Protein AF-A0A7V9ZUU8-F1 (afdb_monomer_lite)

Secondary structure (DSSP, 8-state):
-PPPP----------PPP---PPPPTT-EEEEEEE----SSTTSSSSEEEEETT-S-EE-TTS-EESSEEES-EE-TTS-B-TT---TT-EEEEEEEEEEETTTEEEEEEEEEEEEEEEE----SPEEEEEE-----SSS----EEEEETTT--EEEESEEE-GGG---HHHHHHHHHHHTSTT-EEEEEEEEE-TTS-EEEEEEEEEE--

Foldseek 3Di:
DDDDDDDDDDDDDDDDPDPPPPFPDWQPFKWFWAFFPDDDDALVHRAIWIATAPDCWDQAQVRDTDSTFGASAEAEQVRHGDPVGADGRKIFRWDWHWDQDPPPGIGIYTHTHAIFDKAADDDSAFKWFKAFQPFDDPDDQTQRMKTDGGPPRDIDGFSEEACVLRVGDPVVVVQQVVQNHDPRGWMFGADWDQDPRRTIYGHGRMTTGGD

pLDDT: mean 88.09, std 15.56, range [39.72, 98.19]

Sequence (211 aa):
APLAAVSLVVSPAASVPGNAAGPPAIGSAQYVVRADPRLCPSPLCGGYWVTLANRARTRCGDGALRPRCYVARAVDEHRHPLSAGVPEGALARAAIEPWKFESIGELDVLVVADVRAPAGRATDAPIYRVRDTGIRCVRAPCFFMRAFRLSAGYRVTVSELGLGPARLTAEQLAQAEAALQTTNGLFVAGDIERAADGGRRLSARRVYLRP

Structure (mmCIF, N/CA/C/O backbone):
data_AF-A0A7V9ZUU8-F1
#
_entry.id   AF-A0A7V9ZUU8-F1
#
loop_
_atom_site.group_PDB
_atom_site.id
_atom_site.type_symbol
_atom_site.label_atom_id
_atom_site.label_alt_id
_atom_site.label_comp_id
_atom_site.label_asym_id
_atom_site.label_entity_id
_atom_site.label_seq_id
_atom_site.pdbx_PDB_ins_code
_atom_site.Cartn_x
_atom_site.Cartn_y
_atom_site.Cartn_z
_atom_site.occupancy
_atom_site.B_iso_or_equiv
_atom_site.auth_seq_id
_atom_site.auth_comp_id
_atom_site.auth_asym_id
_atom_site.auth_atom_id
_atom_site.pdbx_PDB_model_num
ATOM 1 N N . ALA A 1 1 ? -39.731 -70.852 -13.258 1.00 45.03 1 ALA A N 1
ATOM 2 C CA . ALA A 1 1 ? -38.913 -69.813 -12.604 1.00 45.03 1 ALA A CA 1
ATOM 3 C C . ALA A 1 1 ? -38.142 -69.059 -13.685 1.00 45.03 1 ALA A C 1
ATOM 5 O O . ALA A 1 1 ? -37.317 -69.698 -14.327 1.00 45.03 1 ALA A O 1
ATOM 6 N N . PRO A 1 2 ? -38.440 -67.780 -13.976 1.00 51.19 2 PRO A N 1
ATOM 7 C CA . PRO A 1 2 ? -37.663 -67.007 -14.936 1.00 51.19 2 PRO A CA 1
ATOM 8 C C . PRO A 1 2 ? -36.566 -66.198 -14.227 1.00 51.19 2 PRO A C 1
ATOM 10 O O . PRO A 1 2 ? -36.793 -65.596 -13.179 1.00 51.19 2 PRO A O 1
ATOM 13 N N . LEU A 1 3 ? -35.370 -66.219 -14.813 1.00 43.72 3 LEU A N 1
ATOM 14 C CA . LEU A 1 3 ? -34.219 -65.394 -14.452 1.00 43.72 3 LEU A CA 1
ATOM 15 C C . LEU A 1 3 ? -34.462 -63.948 -14.913 1.00 43.72 3 LEU A C 1
ATOM 17 O O . LEU A 1 3 ? -34.695 -63.712 -16.096 1.00 43.72 3 LEU A O 1
ATOM 21 N N . ALA A 1 4 ? -34.396 -62.988 -13.989 1.00 48.38 4 ALA A N 1
ATOM 22 C CA . ALA A 1 4 ? -34.436 -61.560 -14.294 1.00 48.38 4 ALA A CA 1
ATOM 23 C C . ALA A 1 4 ? -33.010 -61.035 -14.531 1.00 48.38 4 ALA A C 1
ATOM 25 O O . ALA A 1 4 ? -32.157 -61.113 -13.646 1.00 48.38 4 ALA A O 1
ATOM 26 N N . ALA A 1 5 ? -32.755 -60.506 -15.728 1.00 51.06 5 ALA A N 1
ATOM 27 C CA . ALA A 1 5 ? -31.512 -59.829 -16.080 1.00 51.06 5 ALA A CA 1
ATOM 28 C C . ALA A 1 5 ? -31.568 -58.359 -15.629 1.00 51.06 5 ALA A C 1
ATOM 30 O O . ALA A 1 5 ? -32.485 -57.626 -15.995 1.00 51.06 5 ALA A O 1
ATOM 31 N N . VAL A 1 6 ? -30.586 -57.931 -14.834 1.00 50.16 6 VAL A N 1
ATOM 32 C CA . VAL A 1 6 ? -30.424 -56.541 -14.382 1.00 50.16 6 VAL A CA 1
ATOM 33 C C . VAL A 1 6 ? -29.421 -55.849 -15.304 1.00 50.16 6 VAL A C 1
ATOM 35 O O . VAL A 1 6 ? -28.244 -56.201 -15.321 1.00 50.16 6 VAL A O 1
ATOM 38 N N . SER A 1 7 ? -29.878 -54.867 -16.081 1.00 47.81 7 SER A N 1
ATOM 39 C CA . SER A 1 7 ? -29.010 -54.015 -16.901 1.00 47.81 7 SER A CA 1
ATOM 40 C C . SER A 1 7 ? -28.474 -52.845 -16.074 1.00 47.81 7 SER A C 1
ATOM 42 O O . SER A 1 7 ? -29.230 -51.986 -15.626 1.00 47.81 7 SER A O 1
ATOM 44 N N . LEU A 1 8 ? -27.153 -52.804 -15.888 1.00 48.22 8 LEU A N 1
ATOM 45 C CA . LEU A 1 8 ? -26.422 -51.663 -15.335 1.00 48.22 8 LEU A CA 1
ATOM 46 C C . LEU A 1 8 ? -26.292 -50.573 -16.405 1.00 48.22 8 LEU A C 1
ATOM 48 O O . LEU A 1 8 ? -25.613 -50.758 -17.414 1.00 48.22 8 LEU A O 1
ATOM 52 N N . VAL A 1 9 ? -26.935 -49.430 -16.175 1.00 53.41 9 VAL A N 1
ATOM 53 C CA . VAL A 1 9 ? -26.779 -48.230 -17.004 1.00 53.41 9 VAL A CA 1
ATOM 54 C C . VAL A 1 9 ? -25.570 -47.454 -16.482 1.00 53.41 9 VAL A C 1
ATOM 56 O O . VAL A 1 9 ? -25.597 -46.918 -15.376 1.00 53.41 9 VAL A O 1
ATOM 59 N N . VAL A 1 10 ? -24.489 -47.420 -17.260 1.00 53.78 10 VAL A N 1
ATOM 60 C CA . VAL A 1 10 ? -23.314 -46.584 -16.985 1.00 53.78 10 VAL A CA 1
ATOM 61 C C . VAL A 1 10 ? -23.572 -45.204 -17.583 1.00 53.78 10 VAL A C 1
ATOM 63 O O . VAL A 1 10 ? -23.629 -45.050 -18.801 1.00 53.78 10 VAL A O 1
ATOM 66 N N . SER A 1 11 ? -23.739 -44.196 -16.730 1.00 58.22 11 SER A N 1
ATOM 67 C CA . SER A 1 11 ? -23.820 -42.798 -17.164 1.00 58.22 11 SER A CA 1
ATOM 68 C C . SER A 1 11 ? -22.423 -42.258 -17.495 1.00 58.22 11 SER A C 1
ATOM 70 O O . SER A 1 11 ? -21.489 -42.495 -16.724 1.00 58.22 11 SER A O 1
ATOM 72 N N . PRO A 1 12 ? -22.247 -41.493 -18.586 1.00 53.19 12 PRO A N 1
ATOM 73 C CA . PRO A 1 12 ? -20.984 -40.826 -18.860 1.00 53.19 12 PRO A CA 1
ATOM 74 C C . PRO A 1 12 ? -20.783 -39.656 -17.887 1.00 53.19 12 PRO A C 1
ATOM 76 O O . PRO A 1 12 ? -21.684 -38.850 -17.651 1.00 53.19 12 PRO A O 1
ATOM 79 N N . ALA A 1 13 ? -19.579 -39.559 -17.325 1.00 55.34 13 ALA A N 1
ATOM 80 C CA . ALA A 1 13 ? -19.159 -38.418 -16.526 1.00 55.34 13 ALA A CA 1
ATOM 81 C C . ALA A 1 13 ? -19.034 -37.178 -17.427 1.00 55.34 13 ALA A C 1
ATOM 83 O O . ALA A 1 13 ? -18.160 -37.109 -18.291 1.00 55.34 13 ALA A O 1
ATOM 84 N N . ALA A 1 14 ? -19.906 -36.192 -17.218 1.00 48.16 14 ALA A N 1
ATOM 85 C CA . ALA A 1 14 ? -19.783 -34.883 -17.842 1.00 48.16 14 ALA A CA 1
ATOM 86 C C . ALA A 1 14 ? -18.528 -34.178 -17.305 1.00 48.16 14 ALA A C 1
ATOM 88 O O . ALA A 1 14 ? -18.414 -33.883 -16.115 1.00 48.16 14 ALA A O 1
ATOM 89 N N . SER A 1 15 ? -17.566 -33.924 -18.189 1.00 50.16 15 SER A N 1
ATOM 90 C CA . SER A 1 15 ? -16.373 -33.140 -17.885 1.00 50.16 15 SER A CA 1
ATOM 91 C C . SER A 1 15 ? -16.768 -31.667 -17.782 1.00 50.16 15 SER A C 1
ATOM 93 O O . SER A 1 15 ? -17.158 -31.056 -18.775 1.00 50.16 15 SER A O 1
ATOM 95 N N . VAL A 1 16 ? -16.681 -31.084 -16.586 1.00 47.41 16 VAL A N 1
ATOM 96 C CA . VAL A 1 16 ? -16.809 -29.632 -16.408 1.00 47.41 16 VAL A CA 1
ATOM 97 C C . VAL A 1 16 ? -15.547 -28.986 -16.993 1.00 47.41 16 VAL A C 1
ATOM 99 O O . VAL A 1 16 ? -14.452 -29.310 -16.524 1.00 47.41 16 VAL A O 1
ATOM 102 N N . PRO A 1 17 ? -15.638 -28.094 -17.996 1.00 46.78 17 PRO A N 1
ATOM 103 C CA . PRO A 1 17 ? -14.476 -27.347 -18.449 1.00 46.78 17 PRO A CA 1
ATOM 104 C C . PRO A 1 17 ? -13.982 -26.477 -17.291 1.00 46.78 17 PRO A C 1
ATOM 106 O O . PRO A 1 17 ? -14.727 -25.679 -16.720 1.00 46.78 17 PRO A O 1
ATOM 109 N N . GLY A 1 18 ? -12.720 -26.672 -16.911 1.00 40.72 18 GLY A N 1
ATOM 110 C CA . GLY A 1 18 ? -12.062 -25.838 -15.920 1.00 40.72 18 GLY A CA 1
ATOM 111 C C . GLY A 1 18 ? -12.089 -24.390 -16.389 1.00 40.72 18 GLY A C 1
ATOM 112 O O . GLY A 1 18 ? -11.545 -24.071 -17.444 1.00 40.72 18 GLY A O 1
ATOM 113 N N . ASN A 1 19 ? -12.714 -23.516 -15.598 1.00 42.47 19 ASN A N 1
ATOM 114 C CA . ASN A 1 19 ? -12.579 -22.075 -15.751 1.00 42.47 19 ASN A CA 1
ATOM 115 C C . ASN A 1 19 ? -11.091 -21.726 -15.620 1.00 42.47 19 ASN A C 1
ATOM 117 O O . ASN A 1 19 ? -10.572 -21.548 -14.515 1.00 42.47 19 ASN A O 1
ATOM 121 N N . ALA A 1 20 ? -10.401 -21.608 -16.752 1.00 45.00 20 ALA A N 1
ATOM 122 C CA . ALA A 1 20 ? -9.212 -20.789 -16.838 1.00 45.00 20 ALA A CA 1
ATOM 123 C C . ALA A 1 20 ? -9.681 -19.365 -16.537 1.00 45.00 20 ALA A C 1
ATOM 125 O O . ALA A 1 20 ? -10.255 -18.690 -17.388 1.00 45.00 20 ALA A O 1
ATOM 126 N N . ALA A 1 21 ? -9.535 -18.947 -15.278 1.00 43.84 21 ALA A N 1
ATOM 127 C CA . ALA A 1 21 ? -9.724 -17.561 -14.903 1.00 43.84 21 ALA A CA 1
ATOM 128 C C . ALA A 1 21 ? -8.822 -16.736 -15.825 1.00 43.84 21 ALA A C 1
ATOM 130 O O . ALA A 1 21 ? -7.597 -16.870 -15.769 1.00 43.84 21 ALA A O 1
ATOM 131 N N . GLY A 1 22 ? -9.439 -15.954 -16.716 1.00 39.72 22 GLY A N 1
ATOM 132 C CA . GLY A 1 22 ? -8.716 -15.025 -17.571 1.00 39.72 22 GLY A CA 1
ATOM 133 C C . GLY A 1 22 ? -7.835 -14.098 -16.727 1.00 39.72 22 GLY A C 1
ATOM 134 O O . GLY A 1 22 ? -8.021 -14.010 -15.504 1.00 39.72 22 GLY A O 1
ATOM 135 N N . PRO A 1 23 ? -6.869 -13.403 -17.348 1.00 44.97 23 PRO A N 1
ATOM 136 C CA . PRO A 1 23 ? -6.100 -12.385 -16.652 1.00 44.97 23 PRO A CA 1
ATOM 137 C C . PRO A 1 23 ? -7.069 -11.459 -15.904 1.00 44.97 23 PRO A C 1
ATOM 139 O O . PRO A 1 23 ? -8.095 -11.078 -16.480 1.00 44.97 23 PRO A O 1
ATOM 142 N N . PRO A 1 24 ? -6.822 -11.146 -14.620 1.00 46.94 24 PRO A N 1
ATOM 143 C CA . PRO A 1 24 ? -7.661 -10.195 -13.908 1.00 46.94 24 PRO A CA 1
ATOM 144 C C . PRO A 1 24 ? -7.798 -8.919 -14.741 1.00 46.94 24 PRO A C 1
ATOM 146 O O . PRO A 1 24 ? -6.820 -8.486 -15.352 1.00 46.94 24 PRO A O 1
ATOM 149 N N . ALA A 1 25 ? -8.994 -8.321 -14.756 1.00 53.38 25 ALA A N 1
ATOM 150 C CA . ALA A 1 25 ? -9.187 -7.004 -15.352 1.00 53.38 25 ALA A CA 1
ATOM 151 C C . ALA A 1 25 ? -8.078 -6.059 -14.861 1.00 53.38 25 ALA A C 1
ATOM 153 O O . ALA A 1 25 ? -7.726 -6.091 -13.671 1.00 53.38 25 ALA A O 1
ATOM 154 N N . ILE A 1 26 ? -7.513 -5.267 -15.778 1.00 53.28 26 ILE A N 1
ATOM 155 C CA . ILE A 1 26 ? -6.428 -4.328 -15.477 1.00 53.28 26 ILE A CA 1
ATOM 156 C C . ILE A 1 26 ? -6.803 -3.546 -14.212 1.00 53.28 26 ILE A C 1
ATOM 158 O O . ILE A 1 26 ? -7.893 -2.986 -14.107 1.00 53.28 26 ILE A O 1
ATOM 162 N N . GLY A 1 27 ? -5.928 -3.584 -13.204 1.00 59.56 27 GLY A N 1
ATOM 163 C CA . GLY A 1 27 ? -6.151 -2.863 -11.955 1.00 59.56 27 GLY A CA 1
ATOM 164 C C . GLY A 1 27 ? -7.050 -3.548 -10.916 1.00 59.56 27 GLY A C 1
ATOM 165 O O . GLY A 1 27 ? -7.561 -2.859 -10.040 1.00 59.56 27 GLY A O 1
ATOM 166 N N . SER A 1 28 ? -7.254 -4.871 -10.909 1.00 72.81 28 SER A N 1
ATOM 167 C CA . SER A 1 28 ? -7.905 -5.517 -9.746 1.00 72.81 28 SER A CA 1
ATOM 168 C C . SER A 1 28 ? -6.927 -5.885 -8.619 1.00 72.81 28 SER A C 1
ATOM 170 O O . SER A 1 28 ? -7.325 -6.009 -7.457 1.00 72.81 28 SER A O 1
ATOM 172 N N . ALA A 1 29 ? -5.650 -6.092 -8.947 1.00 91.06 29 ALA A N 1
ATOM 173 C CA . ALA A 1 29 ? -4.623 -6.516 -8.002 1.00 91.06 29 ALA A CA 1
ATOM 174 C C . ALA A 1 29 ? -3.942 -5.319 -7.323 1.00 91.06 29 ALA A C 1
ATOM 176 O O . ALA A 1 29 ? -3.828 -4.233 -7.886 1.00 91.06 29 ALA A O 1
ATOM 177 N N . GLN A 1 30 ? -3.515 -5.531 -6.079 1.00 95.44 30 GLN A N 1
ATOM 178 C CA . GLN A 1 30 ? -2.839 -4.533 -5.254 1.00 95.44 30 GLN A CA 1
ATOM 179 C C . GLN A 1 30 ? -1.398 -4.985 -5.041 1.00 95.44 30 GLN A C 1
ATOM 181 O O . GLN A 1 30 ? -1.169 -6.051 -4.463 1.00 95.44 30 GLN A O 1
ATOM 186 N N . TYR A 1 31 ? -0.447 -4.186 -5.504 1.00 96.94 31 TYR A N 1
ATOM 187 C CA . TYR A 1 31 ? 0.977 -4.474 -5.442 1.00 96.94 31 TYR A CA 1
ATOM 188 C C . TYR A 1 31 ? 1.682 -3.503 -4.507 1.00 96.94 31 TYR A C 1
ATOM 190 O O . TYR A 1 31 ? 1.407 -2.306 -4.532 1.00 96.94 31 TYR A O 1
ATOM 198 N N . VAL A 1 32 ? 2.613 -4.012 -3.706 1.00 97.50 32 VAL A N 1
ATOM 199 C CA . VAL A 1 32 ? 3.601 -3.174 -3.028 1.00 97.50 32 VAL A CA 1
ATOM 200 C C . VAL A 1 32 ? 4.762 -2.974 -3.991 1.00 97.50 32 VAL A C 1
ATOM 202 O O . VAL A 1 32 ? 5.301 -3.943 -4.533 1.00 97.50 32 VAL A O 1
ATOM 205 N N . VAL A 1 33 ? 5.113 -1.715 -4.229 1.00 97.44 33 VAL A N 1
ATOM 206 C CA . VAL A 1 33 ? 6.123 -1.324 -5.214 1.00 97.44 33 VAL A CA 1
ATOM 207 C C . VAL A 1 33 ? 7.392 -0.883 -4.504 1.00 97.44 33 VAL A C 1
ATOM 209 O O . VAL A 1 33 ? 7.339 -0.167 -3.506 1.00 97.44 33 VAL A O 1
ATOM 212 N N . ARG A 1 34 ? 8.541 -1.311 -5.018 1.00 96.88 34 ARG A N 1
ATOM 213 C CA . ARG A 1 34 ? 9.864 -0.849 -4.596 1.00 96.88 34 ARG A CA 1
ATOM 214 C C . ARG A 1 34 ? 10.696 -0.495 -5.815 1.00 96.88 34 ARG A C 1
ATOM 216 O O . ARG A 1 34 ? 10.631 -1.214 -6.806 1.00 96.88 34 ARG A O 1
ATOM 223 N N . ALA A 1 35 ? 11.476 0.570 -5.756 1.00 95.88 35 ALA A N 1
ATOM 224 C CA . ALA A 1 35 ? 12.434 0.909 -6.792 1.00 95.88 35 ALA A CA 1
ATOM 225 C C . ALA A 1 35 ? 13.494 -0.195 -6.917 1.00 95.88 35 ALA A C 1
ATOM 227 O O . ALA A 1 35 ? 13.877 -0.844 -5.938 1.00 95.88 35 ALA A O 1
ATOM 228 N N . ASP A 1 36 ? 13.959 -0.433 -8.139 1.00 96.94 36 ASP A N 1
ATOM 229 C CA . ASP A 1 36 ? 15.081 -1.324 -8.391 1.00 96.94 36 ASP A CA 1
ATOM 230 C C . ASP A 1 36 ? 16.413 -0.590 -8.165 1.00 96.94 36 ASP A C 1
ATOM 232 O O . ASP A 1 36 ? 16.758 0.276 -8.965 1.00 96.94 36 ASP A O 1
ATOM 236 N N . PRO A 1 37 ? 17.194 -0.934 -7.119 1.00 95.12 37 PRO A N 1
ATOM 237 C CA . PRO A 1 37 ? 18.420 -0.209 -6.785 1.00 95.12 37 PRO A CA 1
ATOM 238 C C . PRO A 1 37 ? 19.615 -0.599 -7.668 1.00 95.12 37 PRO A C 1
ATOM 240 O O . PRO A 1 37 ? 20.715 -0.089 -7.472 1.00 95.12 37 PRO A O 1
ATOM 243 N N . ARG A 1 38 ? 19.448 -1.563 -8.583 1.00 95.94 38 ARG A N 1
ATOM 244 C CA . ARG A 1 38 ? 20.531 -2.031 -9.454 1.00 95.94 38 ARG A CA 1
ATOM 245 C C . ARG A 1 38 ? 20.948 -0.925 -10.427 1.00 95.94 38 ARG A C 1
ATOM 247 O O . ARG A 1 38 ? 20.101 -0.278 -11.034 1.00 95.94 38 ARG A O 1
ATOM 254 N N . LEU A 1 39 ? 22.259 -0.776 -10.611 1.00 91.88 39 LEU A N 1
ATOM 255 C CA . LEU A 1 39 ? 22.876 0.182 -11.528 1.00 91.88 39 LEU A CA 1
ATOM 256 C C . LEU A 1 39 ? 23.360 -0.561 -12.780 1.00 91.88 39 LEU A C 1
ATOM 258 O O . LEU A 1 39 ? 24.356 -1.277 -12.743 1.00 91.88 39 LEU A O 1
ATOM 262 N N . CYS A 1 40 ? 22.618 -0.446 -13.872 1.00 93.31 40 CYS A N 1
ATOM 263 C CA . CYS A 1 40 ? 22.887 -1.076 -15.165 1.00 93.31 40 CYS A CA 1
ATOM 264 C C . CYS A 1 40 ? 22.132 -0.298 -16.270 1.00 93.31 40 CYS A C 1
ATOM 266 O O . CYS A 1 40 ? 21.369 0.623 -15.959 1.00 93.31 40 CYS A O 1
ATOM 268 N N . PRO A 1 41 ? 22.314 -0.632 -17.556 1.00 91.94 41 PRO A N 1
ATOM 269 C CA . PRO A 1 41 ? 21.566 0.014 -18.627 1.00 91.94 41 PRO A CA 1
ATOM 270 C C . PRO A 1 41 ? 20.054 -0.236 -18.504 1.00 91.94 41 PRO A C 1
ATOM 272 O O . PRO A 1 41 ? 19.586 -1.375 -18.539 1.00 91.94 41 PRO A O 1
ATOM 275 N N . SER A 1 42 ? 19.275 0.838 -18.378 1.00 90.31 42 SER A N 1
ATOM 276 C CA . SER A 1 42 ? 17.816 0.784 -18.526 1.00 90.31 42 SER A CA 1
ATOM 277 C C . SER A 1 42 ? 17.450 0.242 -19.913 1.00 90.31 42 SER A C 1
ATOM 279 O O . SER A 1 42 ? 18.168 0.549 -20.872 1.00 90.31 42 SER A O 1
ATOM 281 N N . PRO A 1 43 ? 16.344 -0.511 -20.077 1.00 92.88 43 PRO A N 1
ATOM 282 C CA . PRO A 1 43 ? 15.339 -0.985 -19.106 1.00 92.88 43 PRO A CA 1
ATOM 283 C C . PRO A 1 43 ? 15.653 -2.303 -18.367 1.00 92.88 43 PRO A C 1
ATOM 285 O O . PRO A 1 43 ? 14.727 -2.942 -17.878 1.00 92.88 43 PRO A O 1
ATOM 288 N N . LEU A 1 44 ? 16.905 -2.772 -18.283 1.00 93.81 44 LEU A N 1
ATOM 289 C CA . LEU A 1 44 ? 17.217 -4.021 -17.554 1.00 93.81 44 LEU A CA 1
ATOM 290 C C . LEU A 1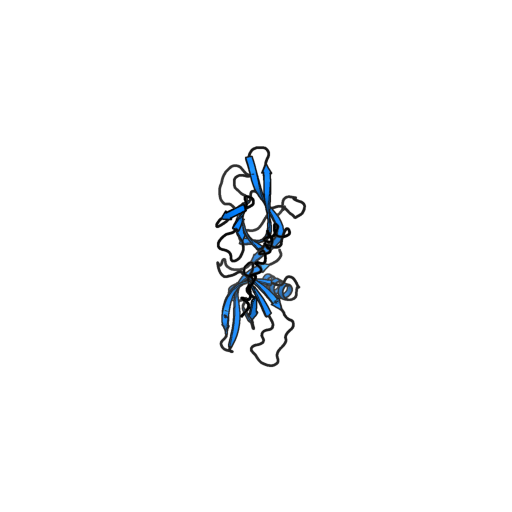 44 ? 17.227 -3.845 -16.021 1.00 93.81 44 LEU A C 1
ATOM 292 O O . LEU A 1 44 ? 17.128 -4.820 -15.263 1.00 93.81 44 LEU A O 1
ATOM 296 N N . CYS A 1 45 ? 17.349 -2.600 -15.565 1.00 94.38 45 CYS A N 1
ATOM 297 C CA . CYS A 1 45 ? 17.247 -2.183 -14.170 1.00 94.38 45 CYS A CA 1
ATOM 298 C C . CYS A 1 45 ? 16.796 -0.717 -14.059 1.00 94.38 45 CYS A C 1
ATOM 300 O O . CYS A 1 45 ? 16.484 -0.075 -15.061 1.00 94.38 45 CYS A O 1
ATOM 302 N N . GLY A 1 46 ? 16.707 -0.207 -12.826 1.00 92.44 46 GLY A N 1
ATOM 303 C CA . GLY A 1 46 ? 16.212 1.144 -12.527 1.00 92.44 46 GLY A CA 1
ATOM 304 C C . GLY A 1 46 ? 14.686 1.280 -12.602 1.00 92.44 46 GLY A C 1
ATOM 305 O O . GLY A 1 46 ? 14.152 2.366 -12.409 1.00 92.44 46 GLY A O 1
ATOM 306 N N . GLY A 1 47 ? 13.991 0.173 -12.873 1.00 95.25 47 GLY A N 1
ATOM 307 C CA . GLY A 1 47 ? 12.535 0.072 -12.840 1.00 95.25 47 GLY A CA 1
ATOM 308 C C . GLY A 1 47 ? 12.030 -0.215 -11.427 1.00 95.25 47 GLY A C 1
ATOM 309 O O . GLY A 1 47 ? 12.467 0.403 -10.455 1.00 95.25 47 GLY A O 1
ATOM 310 N N . TYR A 1 48 ? 11.140 -1.199 -11.294 1.00 97.75 48 TYR A N 1
ATOM 311 C CA . TYR A 1 48 ? 10.551 -1.557 -10.006 1.00 97.75 48 TYR A CA 1
ATOM 312 C C . TYR A 1 48 ? 10.562 -3.061 -9.737 1.00 97.75 48 TYR A C 1
ATOM 314 O O . TYR A 1 48 ? 10.468 -3.896 -10.634 1.00 97.75 48 TYR A O 1
ATOM 322 N N . TRP A 1 49 ? 10.616 -3.403 -8.456 1.00 97.88 49 TRP A N 1
ATOM 323 C CA . TRP A 1 49 ? 10.260 -4.705 -7.923 1.00 97.88 49 TRP A CA 1
ATOM 324 C C . TRP A 1 49 ? 8.857 -4.636 -7.338 1.00 97.88 49 TRP A C 1
ATOM 326 O O . TRP A 1 49 ? 8.603 -3.872 -6.406 1.00 97.88 49 TRP A O 1
ATOM 336 N N . VAL A 1 50 ? 7.956 -5.463 -7.860 1.00 97.50 50 VAL A N 1
ATOM 337 C CA . VAL A 1 50 ? 6.559 -5.502 -7.420 1.00 97.50 50 VAL A CA 1
ATOM 338 C C . VAL A 1 50 ? 6.230 -6.821 -6.739 1.00 97.50 50 VAL A C 1
ATOM 340 O O . VAL A 1 50 ? 6.629 -7.899 -7.194 1.00 97.50 50 VAL A O 1
ATOM 343 N N . THR A 1 51 ? 5.494 -6.735 -5.633 1.00 97.44 51 THR A N 1
ATOM 344 C CA . THR A 1 51 ? 4.988 -7.893 -4.893 1.00 97.44 51 THR A CA 1
ATOM 345 C C . THR A 1 51 ? 3.484 -7.796 -4.716 1.00 97.44 51 THR A C 1
ATOM 347 O O . THR A 1 51 ? 2.946 -6.742 -4.389 1.00 97.44 51 THR A O 1
ATOM 350 N N . LEU A 1 52 ? 2.775 -8.900 -4.934 1.00 96.62 52 LEU A N 1
ATOM 351 C CA . LEU A 1 52 ? 1.341 -8.960 -4.687 1.00 96.62 52 LEU A CA 1
ATOM 352 C C . LEU A 1 52 ? 1.078 -8.853 -3.177 1.00 96.62 52 LEU A C 1
ATOM 354 O O . LEU A 1 52 ? 1.578 -9.660 -2.391 1.00 96.62 52 LEU A O 1
ATOM 358 N N . ALA A 1 53 ? 0.274 -7.870 -2.768 1.00 96.00 53 ALA A N 1
ATOM 359 C CA . ALA A 1 53 ? -0.003 -7.607 -1.359 1.00 96.00 53 ALA A CA 1
ATOM 360 C C . ALA A 1 53 ? -0.507 -8.871 -0.638 1.00 96.00 53 ALA A C 1
ATOM 362 O O . ALA A 1 53 ? -1.376 -9.578 -1.151 1.00 96.00 53 ALA A O 1
ATOM 363 N N . ASN A 1 54 ? 0.023 -9.138 0.563 1.00 96.19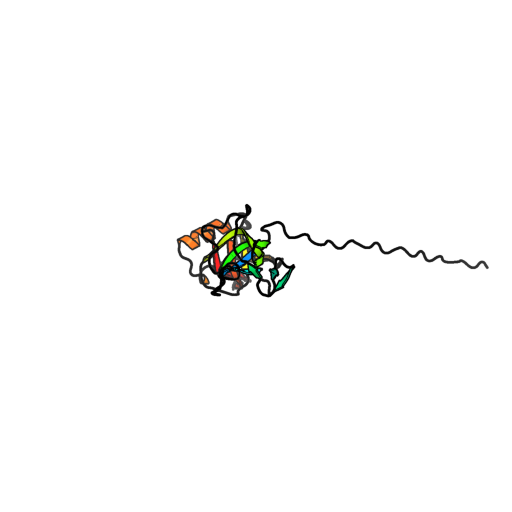 54 ASN A N 1
ATOM 364 C CA . ASN A 1 54 ? -0.283 -10.307 1.405 1.00 96.19 54 ASN A CA 1
ATOM 365 C C . ASN A 1 54 ? -0.015 -11.686 0.775 1.00 96.19 54 ASN A C 1
ATOM 367 O O . ASN A 1 54 ? -0.573 -12.685 1.243 1.00 96.19 54 ASN A O 1
ATOM 371 N N . ARG A 1 55 ? 0.804 -11.779 -0.276 1.00 95.06 55 ARG A N 1
ATOM 372 C CA . ARG A 1 55 ? 1.164 -13.054 -0.906 1.00 95.06 55 ARG A CA 1
ATOM 373 C C . ARG A 1 55 ? 2.676 -13.235 -0.925 1.00 95.06 55 ARG A C 1
ATOM 375 O O . ARG A 1 55 ? 3.423 -12.303 -1.175 1.00 95.06 55 ARG A O 1
ATOM 382 N N . ALA A 1 56 ? 3.116 -14.473 -0.702 1.00 94.25 56 ALA A N 1
ATOM 383 C CA . ALA A 1 56 ? 4.531 -14.840 -0.773 1.00 94.25 56 ALA A CA 1
ATOM 384 C C . ALA A 1 56 ? 5.056 -14.940 -2.218 1.00 94.25 56 ALA A C 1
ATOM 386 O O . ALA A 1 56 ? 6.263 -14.994 -2.442 1.00 94.25 56 ALA A O 1
ATOM 387 N N . ARG A 1 57 ? 4.151 -15.036 -3.199 1.00 95.69 57 ARG A N 1
ATOM 388 C CA . ARG A 1 57 ? 4.466 -15.172 -4.622 1.00 95.69 57 ARG A CA 1
ATOM 389 C C . ARG A 1 57 ? 3.582 -14.243 -5.445 1.00 95.69 57 ARG A C 1
ATOM 391 O O . ARG A 1 57 ? 2.406 -14.053 -5.134 1.00 95.69 57 ARG A O 1
ATOM 398 N N . THR A 1 58 ? 4.163 -13.734 -6.517 1.00 95.94 58 THR A N 1
ATOM 399 C CA . THR A 1 58 ? 3.580 -12.825 -7.497 1.00 95.94 58 THR A CA 1
ATOM 400 C C . THR A 1 58 ? 3.697 -13.479 -8.865 1.00 95.94 58 THR A C 1
ATOM 402 O O . THR A 1 58 ? 4.752 -14.022 -9.191 1.00 95.94 58 THR A O 1
ATOM 405 N N . ARG A 1 59 ? 2.611 -13.464 -9.640 1.00 95.19 59 ARG A N 1
ATOM 406 C CA . ARG A 1 59 ? 2.633 -13.897 -11.039 1.00 95.19 59 ARG A CA 1
ATOM 407 C C . ARG A 1 59 ? 3.203 -12.761 -11.886 1.00 95.19 59 ARG A C 1
ATOM 409 O O . ARG A 1 59 ? 2.636 -11.672 -11.839 1.00 95.19 59 ARG A O 1
ATOM 416 N N . CYS A 1 60 ? 4.303 -13.011 -12.586 1.00 95.00 60 CYS A N 1
ATOM 417 C CA . CYS A 1 60 ? 4.938 -12.038 -13.481 1.00 95.00 60 CYS A CA 1
ATOM 418 C C . CYS A 1 60 ? 4.334 -12.118 -14.893 1.00 95.00 60 CYS A C 1
ATOM 420 O O . CYS A 1 60 ? 3.455 -12.954 -15.126 1.00 95.00 60 CYS A O 1
ATOM 422 N N . GLY A 1 61 ? 4.755 -11.248 -15.815 1.00 89.94 61 GLY A N 1
ATOM 423 C CA . GLY A 1 61 ? 4.205 -11.207 -17.177 1.00 89.94 61 GLY A CA 1
ATOM 424 C C . GLY A 1 61 ? 4.488 -12.479 -17.981 1.00 89.94 61 GLY A C 1
ATOM 425 O O . GLY A 1 61 ? 3.643 -12.903 -18.762 1.00 89.94 61 GLY A O 1
ATOM 426 N N . ASP A 1 62 ? 5.583 -13.180 -17.670 1.00 89.06 62 ASP A N 1
ATOM 427 C CA . ASP A 1 62 ? 5.904 -14.523 -18.183 1.00 89.06 62 ASP A CA 1
ATOM 428 C C . ASP A 1 62 ? 5.016 -15.651 -17.607 1.00 89.06 62 ASP A C 1
ATOM 430 O O . ASP A 1 62 ? 5.193 -16.830 -17.917 1.00 89.06 62 ASP A O 1
ATOM 434 N N . GLY A 1 63 ? 4.082 -15.319 -16.712 1.00 91.06 63 GLY A N 1
ATOM 435 C CA . GLY A 1 63 ? 3.204 -16.264 -16.031 1.00 91.06 63 GLY A CA 1
ATOM 436 C C . GLY A 1 63 ? 3.849 -17.012 -14.858 1.00 91.06 63 GLY A C 1
ATOM 437 O O . GLY A 1 63 ? 3.123 -17.684 -14.113 1.00 91.06 63 GLY A O 1
ATOM 438 N N . ALA A 1 64 ? 5.158 -16.878 -14.631 1.00 93.06 64 ALA A N 1
ATOM 439 C CA . ALA A 1 64 ? 5.866 -17.556 -13.553 1.00 93.06 64 ALA A CA 1
ATOM 440 C C . ALA A 1 64 ? 5.535 -16.951 -12.179 1.00 93.06 64 ALA A C 1
ATOM 442 O O . ALA A 1 64 ? 5.316 -15.748 -12.027 1.00 93.06 64 ALA A O 1
ATOM 443 N N . LEU A 1 65 ? 5.529 -17.795 -11.140 1.00 96.31 65 LEU A N 1
ATOM 444 C CA . LEU A 1 65 ? 5.327 -17.372 -9.752 1.00 96.31 65 LEU A CA 1
ATOM 445 C C . LEU A 1 65 ? 6.666 -17.126 -9.053 1.00 96.31 65 LEU A C 1
ATOM 447 O O . LEU A 1 65 ? 7.382 -18.057 -8.676 1.00 96.31 65 LEU A O 1
ATOM 451 N N . ARG A 1 66 ? 6.980 -15.858 -8.800 1.00 97.38 66 ARG A N 1
ATOM 452 C CA . ARG A 1 66 ? 8.242 -15.427 -8.179 1.00 97.38 66 ARG A CA 1
ATOM 453 C C . ARG A 1 66 ? 7.974 -14.677 -6.871 1.00 97.38 66 ARG A C 1
ATOM 455 O O . ARG A 1 66 ? 6.868 -14.181 -6.687 1.00 97.38 66 ARG A O 1
ATOM 462 N N . PRO A 1 67 ? 8.934 -14.565 -5.934 1.00 97.31 67 PRO A N 1
ATOM 463 C CA . PRO A 1 67 ? 8.734 -13.758 -4.723 1.00 97.31 67 PRO A CA 1
ATOM 464 C C . PRO A 1 67 ? 8.430 -12.285 -5.040 1.00 97.31 67 PRO A C 1
ATOM 466 O O . PRO A 1 67 ? 7.665 -11.639 -4.334 1.00 97.31 67 PRO A O 1
ATOM 469 N N . ARG A 1 68 ? 8.997 -11.782 -6.141 1.00 97.19 68 ARG A N 1
ATOM 470 C CA . ARG A 1 68 ? 8.801 -10.444 -6.708 1.00 97.19 68 ARG A CA 1
ATOM 471 C C . ARG A 1 68 ? 8.998 -10.497 -8.221 1.00 97.19 68 ARG A C 1
ATOM 473 O O . ARG A 1 68 ? 9.769 -11.335 -8.694 1.00 97.19 68 ARG A O 1
ATOM 480 N N . CYS A 1 69 ? 8.346 -9.597 -8.944 1.00 97.44 69 CYS A N 1
ATOM 481 C CA . CYS A 1 69 ? 8.518 -9.427 -10.386 1.00 97.44 69 CYS A CA 1
ATOM 482 C C . CYS A 1 69 ? 9.285 -8.139 -10.656 1.00 97.44 69 CYS A C 1
ATOM 484 O O . CYS A 1 69 ? 9.059 -7.138 -9.974 1.00 97.44 69 CYS A O 1
ATOM 486 N N . TYR A 1 70 ? 10.211 -8.185 -11.609 1.00 97.50 70 TYR A N 1
ATOM 487 C CA . TYR A 1 70 ? 10.842 -6.978 -12.124 1.00 97.50 70 TYR A CA 1
ATOM 488 C C . TYR A 1 70 ? 9.928 -6.381 -13.185 1.00 97.50 70 TYR A C 1
ATOM 490 O O . TYR A 1 70 ? 9.467 -7.117 -14.046 1.00 97.50 70 TYR A O 1
ATOM 498 N N . VAL A 1 71 ? 9.702 -5.075 -13.130 1.00 97.00 71 VAL A N 1
ATOM 499 C CA . VAL A 1 71 ? 9.030 -4.318 -14.1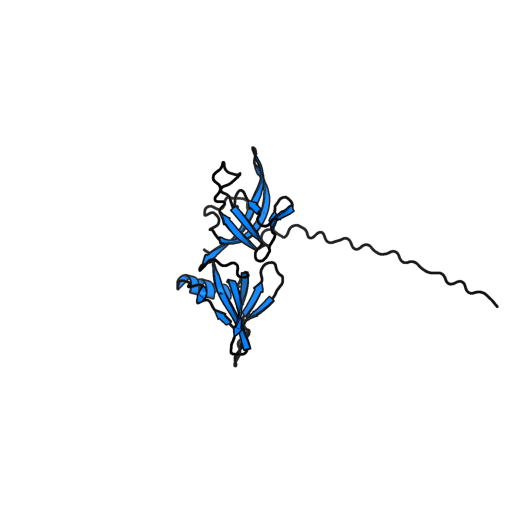86 1.00 97.00 71 VAL A CA 1
ATOM 500 C C . VAL A 1 71 ? 9.955 -3.187 -14.623 1.00 97.00 71 VAL A C 1
ATOM 502 O O . VAL A 1 71 ? 10.491 -2.455 -13.791 1.00 97.00 71 VAL A O 1
ATOM 505 N N . ALA A 1 72 ? 10.148 -3.044 -15.929 1.00 96.12 72 ALA A N 1
ATOM 506 C CA . ALA A 1 72 ? 11.048 -2.066 -16.530 1.00 96.12 72 ALA A CA 1
ATOM 507 C C . ALA A 1 72 ? 10.627 -0.621 -16.232 1.00 96.12 72 ALA A C 1
ATOM 509 O O . ALA A 1 72 ? 11.463 0.255 -16.026 1.00 96.12 72 ALA A O 1
ATOM 510 N N . ARG A 1 73 ? 9.315 -0.373 -16.217 1.00 95.25 73 ARG A N 1
ATOM 511 C CA . ARG A 1 73 ? 8.710 0.942 -15.983 1.00 95.25 73 ARG A CA 1
ATOM 512 C C . ARG A 1 73 ? 7.275 0.808 -15.494 1.00 95.25 73 ARG A C 1
ATOM 514 O O . ARG A 1 73 ? 6.664 -0.255 -15.620 1.00 95.25 73 ARG A O 1
ATOM 521 N N . ALA A 1 74 ? 6.744 1.915 -14.987 1.00 95.50 74 ALA A N 1
ATOM 522 C CA . ALA A 1 74 ? 5.334 2.074 -14.673 1.00 95.50 74 ALA A CA 1
ATOM 523 C C . ALA A 1 74 ? 4.683 3.059 -15.655 1.00 95.50 74 ALA A C 1
ATOM 525 O O . ALA A 1 74 ? 5.264 4.096 -15.984 1.00 95.50 74 ALA A O 1
ATOM 526 N N . VAL A 1 75 ? 3.490 2.713 -16.124 1.00 95.44 75 VAL A N 1
ATOM 527 C CA . VAL A 1 75 ? 2.695 3.489 -17.082 1.00 95.44 75 VAL A CA 1
ATOM 528 C C . VAL A 1 75 ? 1.259 3.620 -16.584 1.00 95.44 75 VAL A C 1
ATOM 530 O O . VAL A 1 75 ? 0.833 2.832 -15.741 1.00 95.44 75 VAL A O 1
ATOM 533 N N . ASP A 1 76 ? 0.516 4.605 -17.077 1.00 93.88 76 ASP A N 1
ATOM 534 C CA . ASP A 1 76 ? -0.926 4.710 -16.840 1.00 93.88 76 ASP A CA 1
ATOM 535 C C . ASP A 1 76 ? -1.724 3.685 -17.675 1.00 93.88 76 ASP A C 1
ATOM 537 O O . ASP A 1 76 ? -1.168 2.907 -18.456 1.00 93.88 76 ASP A O 1
ATOM 541 N N . GLU A 1 77 ? -3.050 3.682 -17.527 1.00 90.19 77 GLU A N 1
ATOM 542 C CA . GLU A 1 77 ? -3.963 2.799 -18.274 1.00 90.19 77 GLU A CA 1
ATOM 543 C C . GLU A 1 77 ? -3.921 3.024 -19.800 1.00 90.19 77 GLU A C 1
ATOM 545 O O . GLU A 1 77 ? -4.257 2.130 -20.579 1.00 90.19 77 GLU A O 1
ATOM 550 N N . HIS A 1 78 ? -3.461 4.198 -20.237 1.00 92.19 78 HIS A N 1
ATOM 551 C CA . HIS A 1 78 ? -3.264 4.561 -21.639 1.00 92.19 78 HIS A CA 1
ATOM 552 C C . HIS A 1 78 ? -1.835 4.292 -22.129 1.00 92.19 78 HIS A C 1
ATOM 554 O O . HIS A 1 78 ? -1.514 4.596 -23.276 1.00 92.19 78 HIS A O 1
ATOM 560 N N . ARG A 1 79 ? -1.001 3.653 -21.297 1.00 91.88 79 ARG A N 1
ATOM 561 C CA . ARG A 1 79 ? 0.396 3.293 -21.569 1.00 91.88 79 ARG A CA 1
ATOM 562 C C . ARG A 1 79 ? 1.341 4.492 -21.687 1.00 91.88 79 ARG A C 1
ATOM 564 O O . ARG A 1 79 ? 2.443 4.350 -22.220 1.00 91.88 79 ARG A O 1
ATOM 571 N N . HIS A 1 80 ? 0.966 5.646 -21.143 1.00 93.88 80 HIS A N 1
ATOM 572 C CA . HIS A 1 80 ? 1.880 6.774 -21.007 1.00 93.88 80 HIS A CA 1
ATOM 573 C C . HIS A 1 80 ? 2.759 6.605 -19.762 1.00 93.88 80 HIS A C 1
ATOM 575 O O . HIS A 1 80 ? 2.284 6.120 -18.733 1.00 93.88 80 HIS A O 1
ATOM 581 N N . PRO A 1 81 ? 4.040 7.006 -19.810 1.00 92.12 81 PRO A N 1
ATOM 582 C CA . PRO A 1 81 ? 4.895 7.015 -18.628 1.00 92.12 81 PRO A CA 1
ATOM 583 C C . PRO A 1 81 ? 4.291 7.844 -17.488 1.00 92.12 81 PRO A C 1
ATOM 585 O O . PRO A 1 81 ? 3.833 8.965 -17.704 1.00 92.12 81 PRO A O 1
ATOM 588 N N . LEU A 1 82 ? 4.344 7.324 -16.258 1.00 90.56 82 LEU A N 1
ATOM 589 C CA . LEU A 1 82 ? 3.962 8.102 -15.078 1.00 90.56 82 LEU A CA 1
ATOM 590 C C . LEU A 1 82 ? 5.018 9.180 -14.805 1.00 90.56 82 LEU A C 1
ATOM 592 O O . LEU A 1 82 ? 6.144 8.859 -14.428 1.00 90.56 82 LEU A O 1
ATOM 596 N N . SER A 1 83 ? 4.649 10.453 -14.951 1.00 79.50 83 SER A N 1
ATOM 597 C CA . SER A 1 83 ? 5.566 11.597 -14.815 1.00 79.50 83 SER A CA 1
ATOM 598 C C . SER A 1 83 ? 6.244 11.692 -13.442 1.00 79.50 83 SER A C 1
ATOM 600 O O . SER A 1 83 ? 7.421 12.029 -13.364 1.00 79.50 83 SER A O 1
ATOM 602 N N . ALA A 1 84 ? 5.528 11.357 -12.365 1.00 82.50 84 ALA A N 1
ATOM 603 C CA . ALA A 1 84 ? 6.056 11.347 -10.998 1.00 82.50 84 ALA A CA 1
ATOM 604 C C . ALA A 1 84 ? 6.681 9.998 -10.581 1.00 82.50 84 ALA A C 1
ATOM 606 O O . ALA A 1 84 ? 7.196 9.872 -9.469 1.00 82.50 84 ALA A O 1
ATOM 607 N N . GLY A 1 85 ? 6.621 8.976 -11.444 1.00 88.88 85 GLY A N 1
ATOM 608 C CA . GLY A 1 85 ? 6.965 7.600 -11.088 1.00 88.88 85 GLY A CA 1
ATOM 609 C C . GLY A 1 85 ? 6.077 7.021 -9.977 1.00 88.88 85 GLY A C 1
ATOM 610 O O . GLY A 1 85 ? 5.023 7.558 -9.635 1.00 88.88 85 GLY A O 1
ATOM 611 N N . VAL A 1 86 ? 6.501 5.887 -9.413 1.00 95.00 86 VAL A N 1
ATOM 612 C CA . VAL A 1 86 ? 5.843 5.250 -8.262 1.00 95.00 86 VAL A CA 1
ATOM 613 C C . VAL A 1 86 ? 6.745 5.362 -7.023 1.00 95.00 86 VAL A C 1
ATOM 615 O O . VAL A 1 86 ? 7.881 4.889 -7.081 1.00 95.00 86 VAL A O 1
ATOM 618 N N . PRO A 1 87 ? 6.277 5.952 -5.904 1.00 94.94 87 PRO A N 1
ATOM 619 C CA . PRO A 1 87 ? 7.083 6.095 -4.690 1.00 94.94 87 PRO A CA 1
ATOM 620 C C . PRO A 1 87 ? 7.527 4.754 -4.081 1.00 94.94 87 PRO A C 1
ATOM 622 O O . PRO A 1 87 ? 6.810 3.753 -4.163 1.00 94.94 87 PRO A O 1
ATOM 625 N N . GLU A 1 88 ? 8.676 4.746 -3.393 1.00 95.19 88 GLU A N 1
ATOM 626 C CA . GLU A 1 88 ? 9.163 3.569 -2.654 1.00 95.19 88 GLU A CA 1
ATOM 627 C C . GLU A 1 88 ? 8.138 3.128 -1.602 1.00 95.19 88 GLU A C 1
ATOM 629 O O . GLU A 1 88 ? 7.706 3.906 -0.751 1.00 95.19 88 GLU A O 1
ATOM 634 N N . GLY A 1 89 ? 7.765 1.851 -1.635 1.00 96.00 89 GLY A N 1
ATOM 635 C CA . GLY A 1 89 ? 6.807 1.262 -0.708 1.00 96.00 89 GLY A CA 1
ATOM 636 C C . GLY A 1 89 ? 5.350 1.632 -0.982 1.00 96.00 89 GLY A C 1
ATOM 637 O O . GLY A 1 89 ? 4.511 1.344 -0.127 1.00 96.00 89 GLY A O 1
ATOM 638 N N . ALA A 1 90 ? 5.033 2.260 -2.119 1.00 97.06 90 ALA A N 1
ATOM 639 C CA . ALA A 1 90 ? 3.662 2.587 -2.493 1.00 97.06 90 ALA A CA 1
ATOM 640 C C . ALA A 1 90 ? 2.798 1.337 -2.699 1.00 97.06 90 ALA A C 1
ATOM 642 O O . ALA A 1 90 ? 3.286 0.261 -3.056 1.00 97.06 90 ALA A O 1
ATOM 643 N N . LEU A 1 91 ? 1.491 1.508 -2.497 1.00 97.12 91 LEU A N 1
ATOM 644 C CA . LEU A 1 91 ? 0.488 0.511 -2.845 1.00 97.12 91 LEU A CA 1
ATOM 645 C C . LEU A 1 91 ? -0.137 0.898 -4.187 1.00 97.12 91 LEU A C 1
ATOM 647 O O . LEU A 1 91 ? -0.884 1.875 -4.269 1.00 97.12 91 LEU A O 1
ATOM 651 N N . ALA A 1 92 ? 0.181 0.137 -5.228 1.00 95.88 92 ALA A N 1
ATOM 652 C CA . ALA A 1 92 ? -0.318 0.351 -6.576 1.00 95.88 92 ALA A CA 1
ATOM 653 C C . ALA A 1 92 ? -1.448 -0.629 -6.891 1.00 95.88 92 ALA A C 1
ATOM 655 O O . ALA A 1 92 ? -1.295 -1.847 -6.774 1.00 95.88 92 ALA A O 1
ATOM 656 N N . ARG A 1 93 ? -2.578 -0.098 -7.346 1.00 94.69 93 ARG A N 1
ATOM 657 C CA . ARG A 1 93 ? -3.594 -0.887 -8.028 1.00 94.69 93 ARG A CA 1
ATOM 658 C C . ARG A 1 93 ? -3.197 -0.968 -9.496 1.00 94.69 93 ARG A C 1
ATOM 660 O O . ARG A 1 93 ? -3.187 0.057 -10.170 1.00 94.69 93 ARG A O 1
ATOM 667 N N . ALA A 1 94 ? -2.826 -2.150 -9.970 1.00 94.81 94 ALA A N 1
ATOM 668 C CA . ALA A 1 94 ? -2.148 -2.277 -11.258 1.00 94.81 94 ALA A CA 1
ATOM 669 C C . ALA A 1 94 ? -2.334 -3.658 -11.903 1.00 94.81 94 ALA A C 1
ATOM 671 O O . ALA A 1 94 ? -2.934 -4.558 -11.309 1.00 94.81 94 ALA A O 1
ATOM 672 N N . ALA A 1 95 ? -1.794 -3.810 -13.110 1.00 94.12 95 ALA A N 1
ATOM 673 C CA . ALA A 1 95 ? -1.526 -5.076 -13.783 1.00 94.12 95 ALA A CA 1
ATOM 674 C C . ALA A 1 95 ? -0.052 -5.145 -14.213 1.00 94.12 95 ALA A C 1
ATOM 676 O O . ALA A 1 95 ? 0.591 -4.116 -14.414 1.00 94.12 95 ALA A O 1
ATOM 677 N N . ILE A 1 96 ? 0.477 -6.362 -14.329 1.00 95.06 96 ILE A N 1
ATOM 678 C CA . ILE A 1 96 ? 1.804 -6.622 -14.894 1.00 95.06 96 ILE A CA 1
ATOM 679 C C . ILE A 1 96 ? 1.576 -7.136 -16.313 1.00 95.06 96 ILE A C 1
ATOM 681 O O . ILE A 1 96 ? 0.929 -8.170 -16.478 1.00 95.06 96 ILE A O 1
ATOM 685 N N . GLU A 1 97 ? 2.073 -6.410 -17.311 1.00 92.81 97 GLU A N 1
ATOM 686 C CA . GLU A 1 97 ? 1.914 -6.752 -18.728 1.00 92.81 97 GLU A CA 1
ATOM 687 C C . GLU A 1 97 ? 3.282 -6.936 -19.395 1.00 92.81 97 GLU A C 1
ATOM 689 O O . GLU A 1 97 ? 4.177 -6.124 -19.153 1.00 92.81 97 GLU A O 1
ATOM 694 N N . PRO A 1 98 ? 3.465 -7.956 -20.249 1.00 92.88 98 PRO A N 1
ATOM 695 C CA . PRO A 1 98 ? 4.657 -8.060 -21.080 1.00 92.88 98 PRO A CA 1
ATOM 696 C C . PRO A 1 98 ? 4.697 -6.936 -22.126 1.00 92.88 98 PRO A C 1
ATOM 698 O O . PRO A 1 98 ? 3.678 -6.566 -22.713 1.00 92.88 98 PRO A O 1
ATOM 701 N N . TRP A 1 99 ? 5.888 -6.401 -22.386 1.00 92.19 99 TRP A N 1
ATOM 702 C CA . TRP A 1 99 ? 6.123 -5.318 -23.337 1.00 92.19 99 TRP A CA 1
ATOM 703 C C . TRP A 1 99 ? 7.383 -5.573 -24.164 1.00 92.19 99 TRP A C 1
ATOM 705 O O . TRP A 1 99 ? 8.444 -5.879 -23.621 1.00 92.19 99 TRP A O 1
ATOM 715 N N . LYS A 1 100 ? 7.298 -5.376 -25.485 1.00 92.94 100 LYS A N 1
ATOM 716 C CA . LYS A 1 100 ? 8.447 -5.511 -26.392 1.00 92.94 100 LYS A CA 1
ATOM 717 C C . LYS A 1 100 ? 9.292 -4.240 -26.439 1.00 92.94 100 LYS A C 1
ATOM 719 O O . LYS A 1 100 ? 8.803 -3.169 -26.796 1.00 92.94 100 LYS A O 1
ATOM 724 N N . PHE A 1 101 ? 10.570 -4.382 -26.120 1.00 89.56 101 PHE A N 1
ATOM 725 C CA . PHE A 1 101 ? 11.605 -3.368 -26.276 1.00 89.56 101 PHE A CA 1
ATOM 726 C C . PHE A 1 101 ? 12.487 -3.750 -27.467 1.00 89.56 101 PHE A C 1
ATOM 728 O O . PHE A 1 101 ? 13.003 -4.866 -27.514 1.00 89.56 101 PHE A O 1
ATOM 735 N N . GLU A 1 102 ? 12.661 -2.828 -28.419 1.00 85.31 102 GLU A N 1
ATOM 736 C CA . GLU A 1 102 ? 13.271 -3.096 -29.735 1.00 85.31 102 GLU A CA 1
ATOM 737 C C . GLU A 1 102 ? 14.638 -3.801 -29.675 1.00 85.31 102 GLU A C 1
ATOM 739 O O . GLU A 1 102 ? 14.928 -4.628 -30.532 1.00 85.31 102 GLU A O 1
ATOM 744 N N . SER A 1 103 ? 15.458 -3.529 -28.656 1.00 81.94 103 SER A N 1
ATOM 745 C CA . SER A 1 103 ? 16.840 -4.024 -28.551 1.00 81.94 103 SER A CA 1
ATOM 746 C C . SER A 1 103 ? 17.091 -5.041 -27.431 1.00 81.94 103 SER A C 1
ATOM 748 O O . SER A 1 103 ? 18.196 -5.569 -27.324 1.00 81.94 103 SER A O 1
ATOM 750 N N . ILE A 1 104 ? 16.101 -5.306 -26.575 1.00 85.50 104 ILE A N 1
ATOM 751 C CA . ILE A 1 104 ? 16.279 -6.093 -25.336 1.00 85.50 104 ILE A CA 1
ATOM 752 C C . ILE A 1 104 ? 15.292 -7.265 -25.258 1.00 85.50 104 ILE A C 1
ATOM 754 O O . ILE A 1 104 ? 15.493 -8.202 -24.488 1.00 85.50 104 ILE A O 1
ATOM 758 N N . GLY A 1 105 ? 14.257 -7.254 -26.100 1.00 90.12 105 GLY A N 1
ATOM 759 C CA . GLY A 1 105 ? 13.218 -8.273 -26.115 1.00 90.12 105 GLY A CA 1
ATOM 760 C C . GLY A 1 105 ? 12.048 -7.908 -25.209 1.00 90.12 105 GLY A C 1
ATOM 761 O O . GLY A 1 105 ? 11.688 -6.739 -25.072 1.00 90.12 105 GLY A O 1
ATOM 762 N N . GLU A 1 106 ? 11.403 -8.921 -24.642 1.00 93.56 106 GLU A N 1
ATOM 763 C CA . GLU A 1 106 ? 10.198 -8.749 -23.834 1.00 93.56 106 GLU A CA 1
ATOM 764 C C . GLU A 1 106 ? 10.548 -8.564 -22.353 1.00 93.56 106 GLU A C 1
ATOM 766 O O . GLU A 1 106 ? 11.244 -9.387 -21.760 1.00 93.56 106 GLU A O 1
ATOM 771 N N . LEU A 1 107 ? 10.064 -7.474 -21.760 1.00 95.00 107 LEU A N 1
ATOM 772 C CA . LEU A 1 107 ? 10.152 -7.196 -20.327 1.00 95.00 107 LEU A CA 1
ATOM 773 C C . LEU A 1 107 ? 8.780 -6.782 -19.806 1.00 95.00 107 LEU A C 1
ATOM 775 O O . LEU A 1 107 ? 7.965 -6.236 -20.546 1.00 95.00 107 LEU A O 1
ATOM 779 N N . ASP A 1 108 ? 8.548 -6.967 -18.513 1.00 95.94 108 ASP A N 1
ATOM 780 C CA . ASP A 1 108 ? 7.284 -6.573 -17.903 1.00 95.94 108 ASP A CA 1
ATOM 781 C C . ASP A 1 108 ? 7.200 -5.051 -17.699 1.00 95.94 108 ASP A C 1
ATOM 783 O O . ASP A 1 108 ? 8.183 -4.381 -17.366 1.00 95.94 108 ASP A O 1
ATOM 787 N N . VAL A 1 109 ? 5.993 -4.503 -17.807 1.00 95.81 109 VAL A N 1
ATOM 788 C CA . VAL A 1 109 ? 5.631 -3.150 -17.377 1.00 95.81 109 VAL A CA 1
ATOM 789 C C . VAL A 1 109 ? 4.510 -3.208 -16.347 1.00 95.81 109 VAL A C 1
ATOM 791 O O . VAL A 1 109 ? 3.670 -4.108 -16.360 1.00 95.81 109 VAL A O 1
ATOM 794 N N . LEU A 1 110 ? 4.487 -2.231 -15.443 1.00 96.38 110 LEU A N 1
ATOM 795 C CA . LEU A 1 110 ? 3.398 -2.059 -14.488 1.00 96.38 110 LEU A CA 1
ATOM 796 C C . LEU A 1 110 ? 2.387 -1.060 -15.050 1.00 96.38 110 LEU A C 1
ATOM 798 O O . LEU A 1 110 ? 2.674 0.133 -15.106 1.00 96.38 110 LEU A O 1
ATOM 802 N N . VAL A 1 111 ? 1.211 -1.539 -15.447 1.00 95.56 111 VAL A N 1
ATOM 803 C CA . VAL A 1 111 ? 0.092 -0.698 -15.895 1.00 95.56 111 VAL A CA 1
ATOM 804 C C . VAL A 1 111 ? -0.724 -0.299 -14.673 1.00 95.56 111 VAL A C 1
ATOM 806 O O . VAL A 1 111 ? -1.366 -1.137 -14.037 1.00 95.56 111 VAL A O 1
ATOM 809 N N . VAL A 1 112 ? -0.646 0.970 -14.295 1.00 94.75 112 VAL A N 1
ATOM 810 C CA . VAL A 1 112 ? -1.109 1.493 -13.011 1.00 94.75 112 VAL A CA 1
ATOM 811 C C . VAL A 1 112 ? -2.442 2.214 -13.170 1.00 94.75 112 VAL A C 1
ATOM 813 O O . VAL A 1 112 ? -2.548 3.199 -13.891 1.00 94.75 112 VAL A O 1
ATOM 816 N N . ALA A 1 113 ? -3.438 1.757 -12.414 1.00 93.25 113 ALA A N 1
ATOM 817 C CA . ALA A 1 113 ? -4.759 2.373 -12.324 1.00 93.25 113 ALA A CA 1
ATOM 818 C C . ALA A 1 113 ? -4.858 3.405 -11.186 1.00 93.25 113 ALA A C 1
ATOM 820 O O . ALA A 1 113 ? -5.686 4.311 -11.217 1.00 93.25 113 ALA A O 1
ATOM 821 N N . ASP A 1 114 ? -4.088 3.223 -10.108 1.00 92.19 114 ASP A N 1
ATOM 822 C CA . ASP A 1 114 ? -4.101 4.101 -8.930 1.00 92.19 114 ASP A CA 1
ATOM 823 C C . ASP A 1 114 ? -2.881 3.828 -8.049 1.00 92.19 114 ASP A C 1
ATOM 825 O O . ASP A 1 114 ? -2.516 2.672 -7.827 1.00 92.19 114 ASP A O 1
ATOM 829 N N . VAL A 1 115 ? -2.285 4.886 -7.503 1.00 94.38 115 VAL A N 1
ATOM 830 C CA . VAL A 1 115 ? -1.132 4.809 -6.597 1.00 94.38 115 VAL A CA 1
ATOM 831 C C . VAL A 1 115 ? -1.507 5.441 -5.271 1.00 94.38 115 VAL A C 1
ATOM 833 O O . VAL A 1 115 ? -2.100 6.517 -5.227 1.00 94.38 115 VAL A O 1
ATOM 836 N N . ARG A 1 116 ? -1.141 4.775 -4.178 1.00 95.88 116 ARG A N 1
ATOM 837 C CA . ARG A 1 116 ? -1.221 5.340 -2.834 1.00 95.88 116 ARG A CA 1
ATOM 838 C C . ARG A 1 116 ? 0.162 5.409 -2.205 1.00 95.88 116 ARG A C 1
ATOM 840 O O . ARG A 1 116 ? 0.833 4.381 -2.070 1.00 95.88 116 ARG A O 1
ATOM 847 N N . ALA A 1 117 ? 0.560 6.610 -1.807 1.00 95.94 117 ALA A N 1
ATOM 848 C CA . ALA A 1 117 ? 1.809 6.865 -1.115 1.00 95.94 117 ALA A CA 1
ATOM 849 C C . ALA A 1 117 ? 1.765 6.276 0.308 1.00 95.94 117 ALA A C 1
ATOM 851 O O . ALA A 1 117 ? 0.729 6.354 0.978 1.00 95.94 117 ALA A O 1
ATOM 852 N N . PRO A 1 118 ? 2.861 5.667 0.787 1.00 96.88 118 PRO A N 1
ATOM 853 C CA . PRO A 1 118 ? 2.919 5.147 2.142 1.00 96.88 118 PRO A CA 1
ATOM 854 C C . PRO A 1 118 ? 3.162 6.281 3.147 1.00 96.88 118 PRO A C 1
ATOM 856 O O . PRO A 1 118 ? 4.069 7.091 2.984 1.00 96.88 118 PRO A O 1
ATOM 859 N N . ALA A 1 119 ? 2.403 6.278 4.237 1.00 96.75 119 ALA A N 1
ATOM 860 C CA . ALA A 1 119 ? 2.583 7.137 5.399 1.00 96.75 119 ALA A CA 1
ATOM 861 C C . ALA A 1 119 ? 2.805 6.280 6.655 1.00 96.75 119 ALA A C 1
ATOM 863 O O . ALA A 1 119 ? 2.155 5.250 6.855 1.00 96.75 119 ALA A O 1
ATOM 864 N N . GLY A 1 120 ? 3.742 6.695 7.505 1.00 93.25 120 GLY A N 1
ATOM 865 C CA . GLY A 1 120 ? 4.158 5.940 8.686 1.00 93.25 120 GLY A CA 1
ATOM 866 C C . GLY A 1 120 ? 5.253 4.898 8.420 1.00 93.25 120 GLY A C 1
ATOM 867 O O . GLY A 1 120 ? 5.908 4.858 7.370 1.00 93.25 120 GLY A O 1
ATOM 868 N N . ARG A 1 121 ? 5.498 4.039 9.413 1.00 88.56 121 ARG A N 1
ATOM 869 C CA . ARG A 1 121 ? 6.683 3.164 9.459 1.00 88.56 121 ARG A CA 1
ATOM 870 C C . ARG A 1 121 ? 6.562 1.963 8.526 1.00 88.56 121 ARG A C 1
ATOM 872 O O . ARG A 1 121 ? 5.476 1.437 8.317 1.00 88.56 121 ARG A O 1
ATOM 879 N N . ALA A 1 122 ? 7.685 1.512 7.968 1.00 90.31 122 ALA A N 1
ATOM 880 C CA . ALA A 1 122 ? 7.716 0.277 7.185 1.00 90.31 122 ALA A CA 1
ATOM 881 C C . ALA A 1 122 ? 7.353 -0.929 8.056 1.00 90.31 122 ALA A C 1
ATOM 883 O O . ALA A 1 122 ? 7.702 -0.982 9.235 1.00 90.31 122 ALA A O 1
ATOM 884 N N . THR A 1 123 ? 6.610 -1.873 7.483 1.00 93.94 123 THR A N 1
ATOM 885 C CA . THR A 1 123 ? 6.129 -3.058 8.190 1.00 93.94 123 THR A CA 1
ATOM 886 C C . THR A 1 123 ? 5.771 -4.162 7.202 1.00 93.94 123 THR A C 1
ATOM 888 O O . THR A 1 123 ? 5.282 -3.872 6.112 1.00 93.94 123 THR A O 1
ATOM 891 N N . ASP A 1 124 ? 5.958 -5.411 7.628 1.00 92.75 124 ASP A N 1
ATOM 892 C CA . ASP A 1 124 ? 5.494 -6.610 6.919 1.00 92.75 124 ASP A CA 1
ATOM 893 C C . ASP A 1 124 ? 4.104 -7.075 7.396 1.00 92.75 124 ASP A C 1
ATOM 895 O O . ASP A 1 124 ? 3.632 -8.152 7.023 1.00 92.75 124 ASP A O 1
ATOM 899 N N . ALA A 1 125 ? 3.443 -6.277 8.245 1.00 96.19 125 ALA A N 1
ATOM 900 C CA . ALA A 1 125 ? 2.102 -6.572 8.726 1.00 96.19 125 ALA A CA 1
ATOM 901 C C . ALA A 1 125 ? 1.106 -6.674 7.555 1.00 96.19 125 ALA A C 1
ATOM 903 O O . ALA A 1 125 ? 1.268 -5.994 6.533 1.00 96.19 125 ALA A O 1
ATOM 904 N N . PRO A 1 126 ? 0.045 -7.490 7.679 1.00 97.00 126 PRO A N 1
ATOM 905 C CA . PRO A 1 126 ? -0.908 -7.643 6.598 1.00 97.00 126 PRO A CA 1
ATOM 906 C C . PRO A 1 126 ? -1.586 -6.323 6.222 1.00 97.00 126 PRO A C 1
ATOM 908 O O . PRO A 1 126 ? -1.942 -5.513 7.078 1.00 97.00 126 PRO A O 1
ATOM 911 N N . ILE A 1 127 ? -1.815 -6.142 4.923 1.00 97.94 127 ILE A N 1
ATOM 912 C CA . ILE A 1 127 ? -2.487 -4.962 4.380 1.00 97.94 127 ILE A CA 1
ATOM 913 C C . ILE A 1 127 ? -3.992 -5.222 4.285 1.00 97.94 127 ILE A C 1
ATOM 915 O O . ILE A 1 127 ? -4.438 -6.222 3.708 1.00 97.94 127 ILE A O 1
ATOM 919 N N . TYR A 1 128 ? -4.780 -4.293 4.809 1.00 97.88 128 TYR A N 1
ATOM 920 C CA . TYR A 1 128 ? -6.233 -4.308 4.799 1.00 97.88 128 TYR A CA 1
ATOM 921 C C . TYR A 1 128 ? -6.782 -3.075 4.088 1.00 97.88 128 TYR A C 1
ATOM 923 O O . TYR A 1 128 ? -6.262 -1.975 4.242 1.00 97.88 128 TYR A O 1
ATOM 931 N N . ARG A 1 129 ? -7.891 -3.254 3.368 1.00 96.88 129 ARG A N 1
ATOM 932 C CA . ARG A 1 129 ? -8.809 -2.168 3.017 1.00 96.88 129 ARG A CA 1
ATOM 933 C C . ARG A 1 129 ? -9.880 -2.075 4.095 1.00 96.88 129 ARG A C 1
ATOM 935 O O . ARG A 1 129 ? -10.603 -3.047 4.310 1.00 96.88 129 ARG A O 1
ATOM 942 N N . VAL A 1 130 ? -10.006 -0.929 4.739 1.00 97.31 130 VAL A N 1
ATOM 943 C CA . VAL A 1 130 ? -10.934 -0.656 5.837 1.00 97.31 130 VAL A CA 1
ATOM 944 C C . VAL A 1 130 ? -12.001 0.315 5.358 1.00 97.31 130 VAL A C 1
ATOM 946 O O . VAL A 1 130 ? -11.700 1.301 4.689 1.00 97.31 130 VAL A O 1
ATOM 949 N N . ARG A 1 131 ? -13.260 0.025 5.679 1.00 95.44 131 ARG A N 1
ATOM 950 C CA . ARG A 1 131 ? -14.403 0.891 5.376 1.00 95.44 131 ARG A CA 1
ATOM 951 C C . ARG A 1 131 ? -15.323 0.990 6.578 1.00 95.44 131 ARG A C 1
ATOM 953 O O . ARG A 1 131 ? -15.524 -0.016 7.263 1.00 95.44 131 ARG A O 1
ATOM 960 N N . ASP A 1 132 ? -15.912 2.162 6.775 1.00 94.19 132 ASP A N 1
ATOM 961 C CA . ASP A 1 132 ? -17.056 2.315 7.670 1.00 94.19 132 ASP A CA 1
ATOM 962 C C . ASP A 1 132 ? -18.270 1.576 7.075 1.00 94.19 132 ASP A C 1
ATOM 964 O O . ASP A 1 132 ? -18.487 1.547 5.861 1.00 94.19 132 ASP A O 1
ATOM 968 N N . THR A 1 133 ? -19.025 0.905 7.936 1.00 92.56 133 THR A N 1
ATOM 969 C CA . THR A 1 133 ? -20.253 0.181 7.588 1.00 92.56 133 THR A CA 1
ATOM 970 C C . THR A 1 133 ? -21.512 1.001 7.859 1.00 92.56 133 THR A C 1
ATOM 972 O O . THR A 1 133 ? -22.599 0.552 7.510 1.00 92.56 133 THR A O 1
ATOM 975 N N . GLY A 1 134 ? -21.382 2.169 8.494 1.00 91.12 134 GLY A N 1
ATOM 976 C CA . GLY A 1 134 ? -22.492 3.017 8.925 1.00 91.12 134 GLY A CA 1
ATOM 977 C C . GLY A 1 134 ? -23.162 2.556 10.222 1.00 91.12 134 GLY A C 1
ATOM 978 O O . GLY A 1 134 ? -24.030 3.253 10.737 1.00 91.12 134 GLY A O 1
ATOM 979 N N . ILE A 1 135 ? -22.761 1.412 10.788 1.00 91.62 135 ILE A N 1
ATOM 980 C CA . ILE A 1 135 ? -23.295 0.923 12.064 1.00 91.62 135 ILE A CA 1
ATOM 981 C C . ILE A 1 135 ? -22.903 1.894 13.182 1.00 91.62 135 ILE A C 1
ATOM 983 O O . ILE A 1 135 ? -21.748 2.308 13.285 1.00 91.62 135 ILE A O 1
ATOM 987 N N . ARG A 1 136 ? -23.863 2.235 14.041 1.00 93.50 136 ARG A N 1
ATOM 988 C CA . ARG A 1 136 ? -23.663 3.041 15.250 1.00 93.50 136 ARG A CA 1
ATOM 989 C C . ARG A 1 136 ? -24.346 2.324 16.412 1.00 93.50 136 ARG A C 1
ATOM 991 O O . ARG A 1 136 ? -25.496 1.915 16.283 1.00 93.50 136 ARG A O 1
ATOM 998 N N . CYS A 1 137 ? -23.633 2.127 17.518 1.00 91.19 137 CYS A N 1
ATOM 999 C CA . CYS A 1 137 ? -24.101 1.330 18.652 1.00 91.19 137 CYS A CA 1
ATOM 1000 C C . CYS A 1 137 ? -24.218 2.198 19.905 1.00 91.19 137 CYS A C 1
ATOM 1002 O O . CYS A 1 137 ? -23.420 3.109 20.100 1.00 91.19 137 CYS A O 1
ATOM 1004 N N . VAL A 1 138 ? -25.167 1.863 20.782 1.00 93.56 138 VAL A N 1
ATOM 1005 C CA . VAL A 1 138 ? -25.347 2.546 22.077 1.00 93.56 138 VAL A CA 1
ATOM 1006 C C . VAL A 1 138 ? -24.340 2.053 23.126 1.00 93.56 138 VAL A C 1
ATOM 1008 O O . VAL A 1 138 ? -23.945 2.805 24.011 1.00 93.56 138 VAL A O 1
ATOM 1011 N N . ARG A 1 139 ? -23.899 0.791 23.030 1.00 92.69 139 ARG A N 1
ATOM 1012 C CA . ARG A 1 139 ? -22.927 0.168 23.941 1.00 92.69 139 ARG A CA 1
ATOM 1013 C C . ARG A 1 139 ? -21.770 -0.450 23.154 1.00 92.69 139 ARG A C 1
ATOM 1015 O O . ARG A 1 139 ? -21.980 -0.983 22.065 1.00 92.69 139 ARG A O 1
ATOM 1022 N N . ALA A 1 140 ? -20.565 -0.370 23.712 1.00 91.44 140 ALA A N 1
ATOM 1023 C CA . ALA A 1 140 ? -19.360 -1.001 23.176 1.00 91.44 140 ALA A CA 1
ATOM 1024 C C . ALA A 1 140 ? -19.344 -2.531 23.421 1.00 91.44 140 ALA A C 1
ATOM 1026 O O . ALA A 1 140 ? -19.998 -2.989 24.364 1.00 91.44 140 ALA A O 1
ATOM 1027 N N . PRO A 1 141 ? -18.599 -3.321 22.617 1.00 93.06 141 PRO A N 1
ATOM 1028 C CA . PRO A 1 141 ? -17.838 -2.920 21.428 1.00 93.06 141 PRO A CA 1
ATOM 1029 C C . PRO A 1 141 ? -18.736 -2.716 20.198 1.00 93.06 141 PRO A C 1
ATOM 1031 O O . PRO A 1 141 ? -19.577 -3.555 19.875 1.00 93.06 141 PRO A O 1
ATOM 1034 N N . CYS A 1 142 ? -18.528 -1.621 19.460 1.00 93.31 142 CYS A N 1
ATOM 1035 C CA . CYS A 1 142 ? -19.285 -1.351 18.237 1.00 93.31 142 CYS A CA 1
ATOM 1036 C C . CYS A 1 142 ? -18.493 -1.754 16.997 1.00 93.31 142 CYS A C 1
ATOM 1038 O O . CYS A 1 142 ? -17.530 -1.091 16.642 1.00 93.31 142 CYS A O 1
ATOM 1040 N N . PHE A 1 143 ? -18.895 -2.816 16.303 1.00 95.19 143 PHE A N 1
ATOM 1041 C CA . PHE A 1 143 ? -18.202 -3.310 15.107 1.00 95.19 143 PHE A CA 1
ATOM 1042 C C . PHE A 1 143 ? -18.588 -2.536 13.840 1.00 95.19 143 PHE A C 1
ATOM 1044 O O . PHE A 1 143 ? -19.161 -3.096 12.904 1.00 95.19 143 PHE A O 1
ATOM 1051 N N . PHE A 1 144 ? -18.277 -1.240 13.815 1.00 93.81 144 PHE A N 1
ATOM 1052 C CA . PHE A 1 144 ? -18.687 -0.338 12.740 1.00 93.81 144 PHE A CA 1
ATOM 1053 C C . PHE A 1 144 ? -17.758 -0.335 11.525 1.00 93.81 144 PHE A C 1
ATOM 1055 O O . PHE A 1 144 ? -18.130 0.205 10.487 1.00 93.81 144 PHE A O 1
ATOM 1062 N N . MET A 1 145 ? -16.585 -0.966 11.592 1.00 96.06 145 MET A N 1
ATOM 1063 C CA . MET A 1 145 ? -15.653 -1.026 10.466 1.00 96.06 145 MET A CA 1
ATOM 1064 C C . MET A 1 145 ? -15.524 -2.435 9.911 1.00 96.06 145 MET A C 1
ATOM 1066 O O . MET A 1 145 ? -15.489 -3.418 10.651 1.00 96.06 145 MET A O 1
ATOM 1070 N N . ARG A 1 146 ? -15.375 -2.537 8.589 1.00 96.12 146 ARG A N 1
ATOM 1071 C CA . ARG A 1 146 ? -15.072 -3.787 7.889 1.00 96.12 146 ARG A CA 1
ATOM 1072 C C . ARG A 1 146 ? -13.690 -3.711 7.255 1.00 96.12 146 ARG A C 1
ATOM 1074 O O . ARG A 1 146 ? -13.463 -2.909 6.351 1.00 96.12 146 ARG A O 1
ATOM 1081 N N . ALA A 1 147 ? -12.795 -4.582 7.706 1.00 97.25 147 ALA A N 1
ATOM 1082 C CA . ALA A 1 147 ? -11.454 -4.756 7.175 1.00 97.25 147 ALA A CA 1
ATOM 1083 C C . ALA A 1 147 ? -11.412 -5.961 6.223 1.00 97.25 147 ALA A C 1
ATOM 1085 O O . ALA A 1 147 ? -11.793 -7.081 6.570 1.00 97.25 147 ALA A O 1
ATOM 1086 N N . PHE A 1 148 ? -10.940 -5.726 5.004 1.00 96.00 148 PHE A N 1
ATOM 1087 C CA . PHE A 1 148 ? -10.762 -6.721 3.954 1.00 96.00 148 PHE A CA 1
ATOM 1088 C C . PHE A 1 148 ? -9.269 -6.922 3.731 1.00 96.00 148 PHE A C 1
ATOM 1090 O O . PHE A 1 148 ? -8.590 -5.997 3.285 1.00 96.00 148 PHE A O 1
ATOM 1097 N N . ARG A 1 149 ? -8.747 -8.116 4.009 1.00 96.12 149 ARG A N 1
ATOM 1098 C CA . ARG A 1 149 ? -7.336 -8.415 3.752 1.00 96.12 149 ARG A CA 1
ATOM 1099 C C . ARG A 1 149 ? -7.111 -8.507 2.248 1.00 96.12 149 ARG A C 1
ATOM 1101 O O . ARG A 1 149 ? -7.754 -9.313 1.569 1.00 96.12 149 ARG A O 1
ATOM 1108 N N . LEU A 1 150 ? -6.198 -7.689 1.728 1.00 94.44 150 LEU A N 1
ATOM 1109 C CA . LEU A 1 150 ? -5.922 -7.647 0.291 1.00 94.44 150 LEU A CA 1
ATOM 1110 C C . LEU A 1 150 ? -5.459 -9.013 -0.213 1.00 94.44 150 LEU A C 1
ATOM 1112 O O . LEU A 1 150 ? -4.747 -9.722 0.497 1.00 94.44 150 LEU A O 1
ATOM 1116 N N . SER A 1 151 ? -5.896 -9.379 -1.418 1.00 85.88 151 SER A N 1
ATOM 1117 C CA . SER A 1 151 ? -5.501 -10.601 -2.134 1.00 85.88 151 SER A CA 1
ATOM 1118 C C . SER A 1 151 ? -5.724 -11.928 -1.391 1.00 85.88 151 SER A C 1
ATOM 1120 O O . SER A 1 151 ? -5.271 -12.957 -1.883 1.00 85.88 151 SER A O 1
ATOM 1122 N N . ALA A 1 152 ? -6.404 -11.954 -0.237 1.00 80.88 152 ALA A N 1
ATOM 1123 C CA . ALA A 1 152 ? -6.528 -13.142 0.619 1.00 80.88 152 ALA A CA 1
ATOM 1124 C C . ALA A 1 152 ? -7.979 -13.596 0.869 1.00 80.88 152 ALA A C 1
ATOM 1126 O O . ALA A 1 152 ? -8.188 -14.601 1.538 1.00 80.88 152 ALA A O 1
ATOM 1127 N N . GLY A 1 153 ? -8.987 -12.852 0.397 1.00 80.94 153 GLY A N 1
ATOM 1128 C CA . GLY A 1 153 ? -10.414 -13.172 0.588 1.00 80.94 153 GLY A CA 1
ATOM 1129 C C . GLY A 1 153 ? -10.938 -13.036 2.029 1.00 80.94 153 GLY A C 1
ATOM 1130 O O . GLY A 1 153 ? -12.147 -13.008 2.239 1.00 80.94 153 GLY A O 1
ATOM 1131 N N . TYR A 1 154 ? -10.049 -12.893 3.013 1.00 89.56 154 TYR A N 1
ATOM 1132 C CA . TYR A 1 154 ? -10.378 -12.758 4.430 1.00 89.56 154 TYR A CA 1
ATOM 1133 C C . TYR A 1 154 ? -11.017 -11.402 4.757 1.00 89.56 154 TYR A C 1
ATOM 1135 O O . TYR A 1 154 ? -10.555 -10.344 4.313 1.00 89.56 154 TYR A O 1
ATOM 1143 N N . ARG A 1 155 ? -12.080 -11.438 5.566 1.00 94.12 155 ARG A N 1
ATOM 1144 C CA . ARG A 1 155 ? -12.852 -10.270 6.002 1.00 94.12 155 ARG A CA 1
ATOM 1145 C C . ARG A 1 155 ? -13.119 -10.362 7.489 1.00 94.12 155 ARG A C 1
ATOM 1147 O O . ARG A 1 155 ? -13.429 -11.431 8.001 1.00 94.12 155 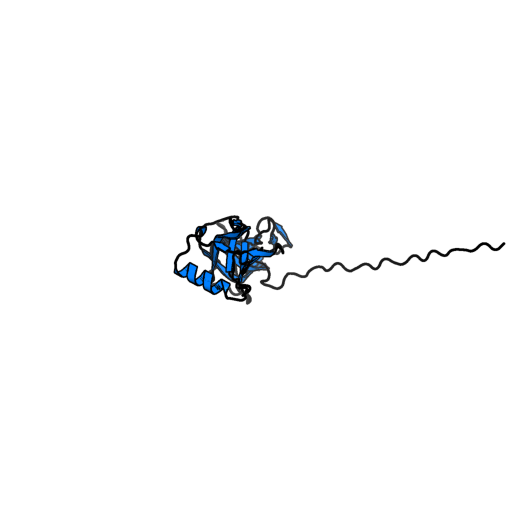ARG A O 1
ATOM 1154 N N . VAL A 1 156 ? -13.055 -9.224 8.158 1.00 95.56 156 VAL A N 1
ATOM 1155 C CA . VAL A 1 156 ? -13.288 -9.133 9.595 1.00 95.56 156 VAL A CA 1
ATOM 1156 C C . VAL A 1 156 ? -13.877 -7.774 9.927 1.00 95.56 156 VAL A C 1
ATOM 1158 O O . VAL A 1 156 ? -13.548 -6.775 9.289 1.00 95.56 156 VAL A O 1
ATOM 1161 N N . THR A 1 157 ? -14.784 -7.731 10.897 1.00 96.56 157 THR A N 1
ATOM 1162 C CA . THR A 1 157 ? -15.274 -6.463 11.434 1.00 96.56 157 THR A CA 1
ATOM 1163 C C . THR A 1 157 ? -14.461 -6.074 12.654 1.00 96.56 157 THR A C 1
ATOM 1165 O O . THR A 1 157 ? -14.203 -6.901 13.529 1.00 96.56 157 THR A O 1
ATOM 1168 N N . VAL A 1 158 ? -14.040 -4.822 12.714 1.00 97.00 158 VAL A N 1
ATOM 1169 C CA . VAL A 1 158 ? -13.251 -4.288 13.824 1.00 97.00 158 VAL A CA 1
ATOM 1170 C C . VAL A 1 158 ? -14.058 -3.205 14.517 1.00 97.00 158 VAL A C 1
ATOM 1172 O O . VAL A 1 158 ? -14.850 -2.506 13.881 1.00 97.00 158 VAL A O 1
ATOM 1175 N N . SER A 1 159 ? -13.916 -3.141 15.834 1.00 96.62 159 SER A N 1
ATOM 1176 C CA . SER A 1 159 ? -14.567 -2.130 16.659 1.00 96.62 159 SER A CA 1
ATOM 1177 C C . SER A 1 159 ? -13.721 -0.877 16.813 1.00 96.62 159 SER A C 1
ATOM 1179 O O . SER A 1 159 ? -14.231 0.162 17.212 1.00 96.62 159 SER A O 1
ATOM 1181 N N . GLU A 1 160 ? -12.439 -0.964 16.460 1.00 95.06 160 GLU A N 1
ATOM 1182 C CA . GLU A 1 160 ? -11.511 0.146 16.562 1.00 95.06 160 GLU A CA 1
ATOM 1183 C C . GLU A 1 160 ? -10.432 0.080 15.474 1.00 95.06 160 GLU A C 1
ATOM 1185 O O . GLU A 1 160 ? -9.951 -0.998 15.111 1.00 95.06 160 GLU A O 1
ATOM 1190 N N . LEU A 1 161 ? -10.041 1.252 14.973 1.00 95.69 161 LEU A N 1
ATOM 1191 C CA . LEU A 1 161 ? -8.888 1.453 14.105 1.00 95.69 161 LEU A CA 1
ATOM 1192 C C . LEU A 1 161 ? -7.906 2.370 14.837 1.00 95.69 161 LEU A C 1
ATOM 1194 O O . LEU A 1 161 ? -8.148 3.564 14.983 1.00 95.69 161 LEU A O 1
ATOM 1198 N N . GLY A 1 162 ? -6.798 1.805 15.308 1.00 94.69 162 GLY A N 1
ATOM 1199 C CA . GLY A 1 162 ? -5.746 2.561 15.977 1.00 94.69 162 GLY A CA 1
ATOM 1200 C C . GLY A 1 162 ? -4.724 3.076 14.970 1.00 94.69 162 GLY A C 1
ATOM 1201 O O . GLY A 1 162 ? -3.988 2.278 14.399 1.00 94.69 162 GLY A O 1
ATOM 1202 N N . LEU A 1 163 ? -4.640 4.396 14.780 1.00 95.12 163 LEU A N 1
ATOM 1203 C CA . LEU A 1 163 ? -3.653 5.037 13.892 1.00 95.12 163 LEU A CA 1
ATOM 1204 C C . LEU A 1 163 ? -2.404 5.554 14.629 1.00 95.12 163 LEU A C 1
ATOM 1206 O O . LEU A 1 163 ? -1.415 5.917 13.996 1.00 95.12 163 LEU A O 1
ATOM 1210 N N . GLY A 1 164 ? -2.416 5.553 15.966 1.00 92.69 164 GLY A N 1
ATOM 1211 C CA . GLY A 1 164 ? -1.306 6.034 16.798 1.00 92.69 164 GLY A CA 1
ATOM 1212 C C . GLY A 1 164 ? 0.067 5.426 16.456 1.00 92.69 164 GLY A C 1
ATOM 1213 O O . GLY A 1 164 ? 1.027 6.183 16.294 1.00 92.69 164 GLY A O 1
ATOM 1214 N N . PRO A 1 165 ? 0.199 4.094 16.271 1.00 92.69 165 PRO A N 1
ATOM 1215 C CA . PRO A 1 165 ? 1.484 3.477 15.929 1.00 92.69 165 PRO A CA 1
ATOM 1216 C C . PRO A 1 165 ? 2.062 3.930 14.581 1.00 92.69 165 PRO A C 1
ATOM 1218 O O . PRO A 1 165 ? 3.282 3.888 14.404 1.00 92.69 165 PRO A O 1
ATOM 1221 N N . ALA A 1 166 ? 1.219 4.389 13.649 1.00 93.94 166 ALA A N 1
ATOM 1222 C CA . ALA A 1 166 ? 1.656 4.914 12.360 1.00 93.94 166 ALA A CA 1
ATOM 1223 C C . ALA A 1 166 ? 2.313 6.300 12.461 1.00 93.94 166 ALA A C 1
ATOM 1225 O O . ALA A 1 166 ? 3.074 6.655 11.564 1.00 93.94 166 ALA A O 1
ATOM 1226 N N . ARG A 1 167 ? 2.083 7.041 13.561 1.00 94.44 167 ARG A N 1
ATOM 1227 C CA . ARG A 1 167 ? 2.647 8.383 13.816 1.00 94.44 167 ARG A CA 1
ATOM 1228 C C . ARG A 1 167 ? 2.436 9.346 12.638 1.00 94.44 167 ARG A C 1
ATOM 1230 O O . ARG A 1 167 ? 3.386 9.947 12.144 1.00 94.44 167 ARG A O 1
ATOM 1237 N N . LEU A 1 168 ? 1.194 9.430 12.169 1.00 95.56 168 LEU A N 1
ATOM 1238 C CA . LEU A 1 168 ? 0.799 10.289 11.052 1.00 95.56 168 LEU A CA 1
ATOM 1239 C C . LEU A 1 168 ? 0.868 11.774 11.435 1.00 95.56 168 LEU A C 1
ATOM 1241 O O . LEU A 1 168 ? 0.662 12.127 12.597 1.00 95.56 168 LEU A O 1
ATOM 1245 N N . THR A 1 169 ? 1.110 12.642 10.452 1.00 96.25 169 THR A N 1
ATOM 1246 C CA . THR A 1 169 ? 0.892 14.089 10.613 1.00 96.25 169 THR A CA 1
ATOM 1247 C C . THR A 1 169 ? -0.605 14.401 10.712 1.00 96.25 169 THR A C 1
ATOM 1249 O O . THR A 1 169 ? -1.444 13.575 10.349 1.00 96.25 169 THR A O 1
ATOM 1252 N N . ALA A 1 170 ? -0.963 15.606 11.171 1.00 95.62 170 ALA A N 1
ATOM 1253 C CA . ALA A 1 170 ? -2.364 16.035 11.234 1.00 95.62 170 ALA A CA 1
ATOM 1254 C C . ALA A 1 170 ? -3.051 15.997 9.854 1.00 95.62 170 ALA A C 1
ATOM 1256 O O . ALA A 1 170 ? -4.184 15.540 9.736 1.00 95.62 170 ALA A O 1
ATOM 1257 N N . GLU A 1 171 ? -2.336 16.400 8.801 1.00 95.81 171 GLU A N 1
ATOM 1258 C CA . GLU A 1 171 ? -2.826 16.336 7.421 1.00 95.81 171 GLU A CA 1
ATOM 1259 C C . GLU A 1 171 ? -3.071 14.889 6.967 1.00 95.81 171 GLU A C 1
ATOM 1261 O O . GLU A 1 171 ? -4.140 14.564 6.453 1.00 95.81 171 GLU A O 1
ATOM 1266 N N . GLN A 1 172 ? -2.119 13.989 7.222 1.00 96.62 172 GLN A N 1
ATOM 1267 C CA . GLN A 1 172 ? -2.257 12.569 6.889 1.00 96.62 172 GLN A CA 1
ATOM 1268 C C . GLN A 1 172 ? -3.391 11.898 7.670 1.00 96.62 172 GLN A C 1
ATOM 1270 O O . GLN A 1 172 ? -4.066 11.015 7.139 1.00 96.62 172 GLN A O 1
ATOM 1275 N N . LEU A 1 173 ? -3.608 12.305 8.923 1.00 96.06 173 LEU A N 1
ATOM 1276 C CA . LEU A 1 173 ? -4.719 11.826 9.736 1.00 96.06 173 LEU A CA 1
ATOM 1277 C C . LEU A 1 173 ? -6.064 12.260 9.135 1.00 96.06 173 LEU A C 1
ATOM 1279 O O . LEU A 1 173 ? -6.929 11.411 8.929 1.00 96.06 173 LEU A O 1
ATOM 1283 N N . ALA A 1 174 ? -6.201 13.532 8.752 1.00 95.25 174 ALA A N 1
ATOM 1284 C CA . ALA A 1 174 ? -7.403 14.039 8.091 1.00 95.25 174 ALA A CA 1
ATOM 1285 C C . ALA A 1 174 ? -7.677 13.323 6.753 1.00 95.25 174 ALA A C 1
ATOM 1287 O O . ALA A 1 174 ? -8.809 12.925 6.471 1.00 95.25 174 ALA A O 1
ATOM 1288 N N . GLN A 1 175 ? -6.637 13.081 5.945 1.00 95.75 175 GLN A N 1
ATOM 1289 C CA . GLN A 1 175 ? -6.756 12.297 4.710 1.00 95.75 175 GLN A CA 1
ATOM 1290 C C . GLN A 1 175 ? -7.189 10.847 4.983 1.00 95.75 175 GLN A C 1
ATOM 1292 O O . GLN A 1 175 ? -8.012 10.293 4.248 1.00 95.75 175 GLN A O 1
ATOM 1297 N N . ALA A 1 176 ? -6.662 10.223 6.042 1.00 95.75 176 ALA A N 1
ATOM 1298 C CA . ALA A 1 176 ? -7.027 8.864 6.430 1.00 95.75 176 ALA A CA 1
ATOM 1299 C C . ALA A 1 176 ? -8.501 8.765 6.859 1.00 95.75 176 ALA A C 1
ATOM 1301 O O . ALA A 1 176 ? -9.210 7.847 6.437 1.00 95.75 176 ALA A O 1
ATOM 1302 N N . GLU A 1 177 ? -8.974 9.725 7.654 1.00 93.19 177 GLU A N 1
ATOM 1303 C CA . GLU A 1 177 ? -10.366 9.822 8.098 1.00 93.19 177 GLU A CA 1
ATOM 1304 C C . GLU A 1 177 ? -11.322 10.050 6.924 1.00 93.19 177 GLU A C 1
ATOM 1306 O O . GLU A 1 177 ? -12.316 9.331 6.788 1.00 93.19 177 GLU A O 1
ATOM 1311 N N . ALA A 1 178 ? -10.986 10.971 6.016 1.00 93.44 178 ALA A N 1
ATOM 1312 C CA . ALA A 1 178 ? -11.763 11.208 4.803 1.00 93.44 178 ALA A CA 1
ATOM 1313 C C . ALA A 1 178 ? -11.858 9.941 3.936 1.00 93.44 178 ALA A C 1
ATOM 1315 O O . ALA A 1 178 ? -12.934 9.586 3.449 1.00 93.44 178 ALA A O 1
ATOM 1316 N N . ALA A 1 179 ? -10.756 9.200 3.787 1.00 94.44 179 ALA A N 1
ATOM 1317 C CA . ALA A 1 179 ? -10.726 7.972 2.998 1.00 94.44 179 ALA A CA 1
ATOM 1318 C C . ALA A 1 179 ? -11.644 6.866 3.555 1.00 94.44 179 ALA A C 1
ATOM 1320 O O . ALA A 1 179 ? -12.245 6.136 2.757 1.00 94.44 179 ALA A O 1
ATOM 1321 N N . LEU A 1 180 ? -11.811 6.758 4.882 1.00 93.00 180 LEU A N 1
ATOM 1322 C CA . LEU A 1 180 ? -12.719 5.787 5.520 1.00 93.00 180 LEU A CA 1
ATOM 1323 C C . LEU A 1 180 ? -14.186 5.985 5.127 1.00 93.00 180 LEU A C 1
ATOM 1325 O O . LEU A 1 180 ? -14.931 5.003 5.071 1.00 93.00 180 LEU A O 1
ATOM 1329 N N . GLN A 1 181 ? -14.573 7.229 4.835 1.00 89.19 181 GLN A N 1
ATOM 1330 C CA . GLN A 1 181 ? -15.930 7.601 4.427 1.00 89.19 181 GLN A CA 1
ATOM 1331 C C . GLN A 1 181 ? -16.200 7.334 2.939 1.00 89.19 181 GLN A C 1
ATOM 1333 O O . GLN A 1 181 ? -17.342 7.380 2.488 1.00 89.19 181 GLN A O 1
ATOM 1338 N N . THR A 1 182 ? -15.167 7.017 2.152 1.00 90.44 182 THR A N 1
ATOM 1339 C CA . THR A 1 182 ? -15.325 6.720 0.724 1.00 90.44 182 THR A CA 1
ATOM 1340 C C . THR A 1 182 ? -15.618 5.243 0.457 1.00 90.44 182 THR A C 1
ATOM 1342 O O . THR A 1 182 ? -15.258 4.341 1.218 1.00 90.44 182 THR A O 1
ATOM 1345 N N . THR A 1 183 ? -16.185 4.950 -0.715 1.00 86.69 183 THR A N 1
ATOM 1346 C CA . THR A 1 183 ? -16.379 3.569 -1.192 1.00 86.69 183 THR A CA 1
ATOM 1347 C C . THR A 1 183 ? -15.061 2.806 -1.375 1.00 86.69 183 THR A C 1
ATOM 1349 O O . THR A 1 183 ? -15.028 1.578 -1.234 1.00 86.69 183 THR A O 1
ATOM 1352 N N . ASN A 1 184 ? -13.968 3.522 -1.655 1.00 88.56 184 ASN A N 1
ATOM 1353 C CA . ASN A 1 184 ? -12.635 2.941 -1.798 1.00 88.56 184 ASN A CA 1
ATOM 1354 C C . ASN A 1 184 ? -12.023 2.555 -0.447 1.00 88.56 184 ASN A C 1
ATOM 1356 O O . ASN A 1 184 ? -11.247 1.603 -0.394 1.00 88.56 184 ASN A O 1
ATOM 1360 N N . GLY A 1 185 ? -12.427 3.225 0.633 1.00 93.88 185 GLY A N 1
ATOM 1361 C CA . GLY A 1 185 ? -11.917 2.988 1.976 1.00 93.88 185 GLY A CA 1
ATOM 1362 C C . GLY A 1 185 ? -10.465 3.417 2.172 1.00 93.88 185 GLY A C 1
ATOM 1363 O O . GLY A 1 185 ? -9.779 3.871 1.254 1.00 93.88 185 GLY A O 1
ATOM 1364 N N . LEU A 1 186 ? -9.993 3.210 3.396 1.00 97.06 186 LEU A N 1
ATOM 1365 C CA . LEU A 1 186 ? -8.612 3.426 3.797 1.00 97.06 186 LEU A CA 1
ATOM 1366 C C . LEU A 1 186 ? -7.808 2.137 3.650 1.00 97.06 186 LEU A C 1
ATOM 1368 O O . LEU A 1 186 ? -8.270 1.064 4.033 1.00 97.06 186 LEU A O 1
ATOM 1372 N N . PHE A 1 187 ? -6.584 2.230 3.150 1.00 97.69 187 PHE A N 1
ATOM 1373 C CA . PHE A 1 187 ? -5.668 1.096 3.104 1.00 97.69 187 PHE A CA 1
ATOM 1374 C C . PHE A 1 187 ? -4.650 1.223 4.232 1.00 97.69 187 PHE A C 1
ATOM 1376 O O . PHE A 1 187 ? -4.001 2.258 4.365 1.00 97.69 187 PHE A O 1
ATOM 1383 N N . VAL A 1 188 ? -4.501 0.175 5.038 1.00 98.12 188 VAL A N 1
ATOM 1384 C CA . VAL A 1 188 ? -3.603 0.166 6.201 1.00 98.12 188 VAL A CA 1
ATOM 1385 C C . VAL A 1 188 ? -2.837 -1.144 6.285 1.00 98.12 188 VAL A C 1
ATOM 1387 O O . VAL A 1 188 ? -3.388 -2.194 5.965 1.00 98.12 188 VAL A O 1
ATOM 1390 N N . ALA A 1 189 ? -1.590 -1.099 6.743 1.00 98.19 189 ALA A N 1
ATOM 1391 C CA . ALA A 1 189 ? -0.851 -2.280 7.173 1.00 98.19 189 ALA A CA 1
ATOM 1392 C C . ALA A 1 189 ? -0.795 -2.308 8.703 1.00 98.19 189 ALA A C 1
ATOM 1394 O O . ALA A 1 189 ? -0.398 -1.322 9.338 1.00 98.19 189 ALA A O 1
ATOM 1395 N N . GLY A 1 190 ? -1.214 -3.421 9.297 1.00 97.50 190 GLY A N 1
ATOM 1396 C CA . GLY A 1 190 ? -1.315 -3.540 10.746 1.00 97.50 190 GLY A CA 1
ATOM 1397 C C . GLY A 1 190 ? -1.797 -4.904 11.208 1.00 97.50 190 GLY A C 1
ATOM 1398 O O . GLY A 1 190 ? -2.146 -5.766 10.401 1.00 97.50 190 GLY A O 1
ATOM 1399 N N . ASP A 1 191 ? -1.829 -5.076 12.521 1.00 96.62 191 ASP A N 1
ATOM 1400 C CA . ASP A 1 191 ? -2.243 -6.317 13.169 1.00 96.62 191 ASP A CA 1
ATOM 1401 C C . ASP A 1 191 ? -3.631 -6.158 13.784 1.00 96.62 191 ASP A C 1
ATOM 1403 O O . ASP A 1 191 ? -4.033 -5.062 14.179 1.00 96.62 191 ASP A O 1
ATOM 1407 N N . ILE A 1 192 ? -4.382 -7.258 13.837 1.00 96.69 192 ILE A N 1
ATOM 1408 C CA . ILE A 1 192 ? -5.686 -7.289 14.498 1.00 96.69 192 ILE A CA 1
ATOM 1409 C C . ILE A 1 192 ? -5.528 -7.972 15.844 1.00 96.69 192 ILE A C 1
ATOM 1411 O O . ILE A 1 192 ? -5.150 -9.139 15.917 1.00 96.69 192 ILE A O 1
ATOM 1415 N N . GLU A 1 193 ? -5.874 -7.242 16.894 1.00 95.81 193 GLU A N 1
ATOM 1416 C CA . GLU A 1 193 ? -5.705 -7.635 18.286 1.00 95.81 193 GLU A CA 1
ATOM 1417 C C . GLU A 1 193 ? -7.070 -7.662 18.984 1.00 95.81 193 GLU A C 1
ATOM 1419 O O . GLU A 1 193 ? -8.017 -6.973 18.583 1.00 95.81 193 GLU A O 1
ATOM 1424 N N . ARG A 1 194 ? -7.193 -8.474 20.039 1.00 95.25 194 ARG A N 1
ATOM 1425 C CA . ARG A 1 194 ? -8.366 -8.410 20.919 1.00 95.25 194 ARG A CA 1
ATOM 1426 C C . ARG A 1 194 ? -8.244 -7.182 21.812 1.00 95.25 194 ARG A C 1
ATOM 1428 O O . ARG A 1 194 ? -7.205 -6.976 22.431 1.00 95.25 194 ARG A O 1
ATOM 1435 N N . ALA A 1 195 ? -9.308 -6.396 21.882 1.00 90.56 195 ALA A N 1
ATOM 1436 C CA . ALA A 1 195 ? -9.412 -5.288 22.817 1.00 90.56 195 ALA A CA 1
ATOM 1437 C C . ALA A 1 195 ? -9.916 -5.783 24.185 1.00 90.56 195 ALA A C 1
ATOM 1439 O O . ALA A 1 195 ? -10.542 -6.841 24.287 1.00 90.56 195 ALA A O 1
ATOM 1440 N N . ALA A 1 196 ? -9.627 -5.018 25.241 1.00 88.81 196 ALA A N 1
ATOM 1441 C CA . ALA A 1 196 ? -9.979 -5.372 26.620 1.00 88.81 196 ALA A CA 1
ATOM 1442 C C . ALA A 1 196 ? -11.499 -5.476 26.852 1.00 88.81 196 ALA A C 1
ATOM 1444 O O . ALA A 1 196 ? -11.944 -6.233 27.706 1.00 88.81 196 ALA A O 1
ATOM 1445 N N . ASP A 1 197 ? -12.294 -4.761 26.055 1.00 88.94 197 ASP A N 1
ATOM 1446 C CA . ASP A 1 197 ? -13.761 -4.786 26.056 1.00 88.94 197 ASP A CA 1
ATOM 1447 C C . ASP A 1 197 ? -14.356 -5.972 25.264 1.00 88.94 197 ASP A C 1
ATOM 1449 O O . ASP A 1 197 ? -15.557 -6.016 25.003 1.00 88.94 197 ASP A O 1
ATOM 1453 N N . GLY A 1 198 ? -13.521 -6.926 24.833 1.00 91.25 198 GLY A N 1
ATOM 1454 C CA . GLY A 1 198 ? -13.916 -8.032 23.958 1.00 91.25 198 GLY A CA 1
ATOM 1455 C C . GLY A 1 198 ? -14.037 -7.644 22.478 1.00 91.25 198 GLY A C 1
ATOM 1456 O O . GLY A 1 198 ? -14.365 -8.493 21.644 1.00 91.25 198 GLY A O 1
ATOM 1457 N N . GLY A 1 199 ? -13.755 -6.385 22.132 1.00 94.19 199 GLY A N 1
ATOM 1458 C CA . GLY A 1 199 ? -13.706 -5.888 20.766 1.00 94.19 199 GLY A CA 1
ATOM 1459 C C . GLY A 1 199 ? -12.511 -6.405 19.961 1.00 94.19 199 GLY A C 1
ATOM 1460 O O . GLY A 1 199 ? -11.683 -7.198 20.418 1.00 94.19 199 GLY A O 1
ATOM 1461 N N . ARG A 1 200 ? -12.404 -5.927 18.718 1.00 97.25 200 ARG A N 1
ATOM 1462 C CA . ARG A 1 200 ? -11.246 -6.176 17.845 1.00 97.25 200 ARG A CA 1
ATOM 1463 C C . ARG A 1 200 ? -10.680 -4.852 17.372 1.00 97.25 200 ARG A C 1
ATOM 1465 O O . ARG A 1 200 ? -11.393 -4.092 16.716 1.00 97.25 200 ARG A O 1
ATOM 1472 N N . ARG A 1 201 ? -9.405 -4.616 17.656 1.00 96.62 201 ARG A N 1
ATOM 1473 C CA . ARG A 1 201 ? -8.674 -3.419 17.243 1.00 96.62 201 ARG 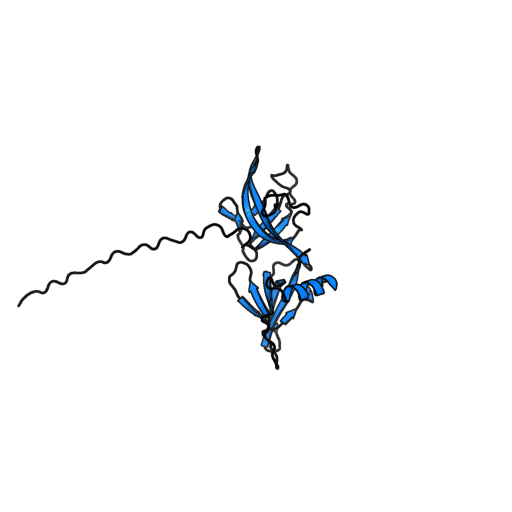A CA 1
ATOM 1474 C C . ARG A 1 201 ? -7.766 -3.755 16.072 1.00 96.62 201 ARG A C 1
ATOM 1476 O O . ARG A 1 201 ? -7.032 -4.733 16.135 1.00 96.62 201 ARG A O 1
ATOM 1483 N N . LEU A 1 202 ? -7.811 -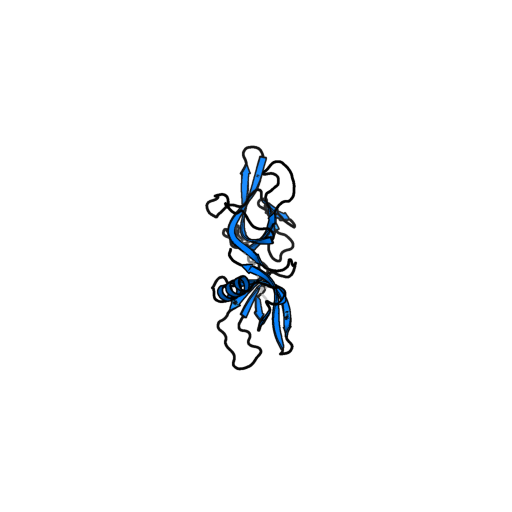2.951 15.014 1.00 97.44 202 LEU A N 1
ATOM 1484 C CA . LEU A 1 202 ? -6.798 -2.959 13.961 1.00 97.44 202 LEU A CA 1
ATOM 1485 C C . LEU A 1 202 ? -5.757 -1.884 14.282 1.00 97.44 202 LEU A C 1
ATOM 1487 O O . LEU A 1 202 ? -6.030 -0.693 14.140 1.00 97.44 202 LEU A O 1
ATOM 1491 N N . SER A 1 203 ? -4.583 -2.310 14.734 1.00 96.69 203 SER A N 1
ATOM 1492 C CA . SER A 1 203 ? -3.462 -1.448 15.114 1.00 96.69 203 SER A CA 1
ATOM 1493 C C . SER A 1 203 ? -2.604 -1.155 13.877 1.00 96.69 203 SER A C 1
ATOM 1495 O O . SER A 1 203 ? -1.729 -1.940 13.502 1.00 96.69 203 SER A O 1
ATOM 1497 N N . ALA A 1 204 ? -2.880 -0.039 13.197 1.00 97.25 204 ALA A N 1
ATOM 1498 C CA . ALA A 1 204 ? -2.204 0.349 11.964 1.00 97.25 204 ALA A CA 1
ATOM 1499 C C . ALA A 1 204 ? -0.816 0.946 12.242 1.00 97.25 204 ALA A C 1
ATOM 1501 O O . ALA A 1 204 ? -0.662 1.877 13.032 1.00 97.25 204 ALA A O 1
ATOM 1502 N N . ARG A 1 205 ? 0.200 0.432 11.541 1.00 97.00 205 ARG A N 1
ATOM 1503 C CA . ARG A 1 205 ? 1.594 0.918 11.583 1.00 97.00 205 ARG A CA 1
ATOM 1504 C C . ARG A 1 205 ? 1.974 1.712 10.334 1.00 97.00 205 ARG A C 1
ATOM 1506 O O . ARG A 1 205 ? 2.901 2.519 10.369 1.00 97.00 205 ARG A O 1
ATOM 1513 N N . ARG A 1 206 ? 1.246 1.475 9.243 1.00 97.56 206 ARG A N 1
ATOM 1514 C CA . ARG A 1 206 ? 1.358 2.186 7.972 1.00 97.56 206 ARG A CA 1
ATOM 1515 C C . ARG A 1 206 ? -0.021 2.413 7.387 1.00 97.56 206 ARG A C 1
ATOM 1517 O O . ARG A 1 206 ? -0.892 1.549 7.483 1.00 97.56 206 ARG A O 1
ATOM 1524 N N . VAL A 1 207 ? -0.184 3.554 6.743 1.00 97.75 207 VAL A N 1
ATOM 1525 C CA . VAL A 1 207 ? -1.377 3.927 5.990 1.00 97.75 207 VAL A CA 1
ATOM 1526 C C . VAL A 1 207 ? -0.966 4.224 4.554 1.00 97.75 207 VAL A C 1
ATOM 1528 O O . VAL A 1 207 ? 0.151 4.672 4.316 1.00 97.75 207 VAL A O 1
ATOM 1531 N N . TYR A 1 208 ? -1.838 3.945 3.592 1.00 97.75 208 TYR A N 1
ATOM 1532 C CA . TYR A 1 208 ? -1.613 4.272 2.190 1.00 97.75 208 TYR A CA 1
ATOM 1533 C C . TYR A 1 208 ? -2.634 5.319 1.756 1.00 97.75 208 TYR A C 1
ATOM 1535 O O . TYR A 1 208 ? -3.836 5.040 1.707 1.00 97.75 208 TYR A O 1
ATOM 1543 N N . LEU A 1 209 ? -2.142 6.518 1.463 1.00 95.94 209 LEU A N 1
ATOM 1544 C CA . LEU A 1 209 ? -2.938 7.709 1.176 1.00 95.94 209 LEU A CA 1
ATOM 1545 C C . LEU A 1 209 ? -2.813 8.080 -0.297 1.00 95.94 209 LEU A C 1
ATOM 1547 O O . LEU A 1 209 ? -1.823 7.744 -0.946 1.00 95.94 209 LEU A O 1
ATOM 1551 N N . ARG A 1 210 ? -3.833 8.738 -0.845 1.00 90.06 210 ARG A N 1
ATOM 1552 C CA . ARG A 1 210 ? -3.690 9.332 -2.174 1.00 90.06 210 ARG A CA 1
ATOM 1553 C C . ARG A 1 210 ? -2.773 10.558 -2.065 1.00 90.06 210 ARG A C 1
ATOM 1555 O O . ARG A 1 210 ? -2.922 11.276 -1.079 1.00 90.06 210 ARG A O 1
ATOM 1562 N N . PRO A 1 211 ? -1.816 10.719 -2.993 1.00 74.81 211 PRO A N 1
ATOM 1563 C CA . PRO A 1 211 ? -0.972 11.907 -3.043 1.00 74.81 211 PRO A CA 1
ATOM 1564 C C . PRO A 1 211 ? -1.790 13.166 -3.344 1.00 74.81 211 PRO A C 1
ATOM 1566 O O . PRO A 1 211 ? -2.900 13.029 -3.916 1.00 74.81 211 PRO A O 1
#

Radius of gyration: 23.42 Å; chains: 1; bounding box: 62×86×56 Å

=== Feature glossary ===
Feature key, reading from the visual/contextual features back to the raw sequence:

Rendered structure images. Structure images are PyMOL renders from six orthogonal camera directions. Cartoon representation draws helices as coils and strands as arrows; sticks shows the backbone as bonds; surface shows the solvent-excluded envelope. Rainbow coloring maps sequence position to hue (blue→red, N→C); chain coloring assigns a distinct color per polypeptide.

Contact-map, Ramachandran, and PAE plots. Three diagnostic plots accompany the record. The Cα contact map visualizes the tertiary structure as a 2D adjacency matrix (8 Å cutoff, sequence-local contacts suppressed). The Ramachandran plot shows the distribution of backbone (φ, ψ) torsions, with points in the α and β basins reflecting secondary structure content. The PAE plot shows AlphaFold's inter-residue confidence as a color matrix.

InterPro / GO / CATH / organism. The annotation block draws on four external resources. InterPro: which protein families and domains the sequence belongs to. GO: standardized terms for what the protein does, what process it participates in, and where in the cell it acts. CATH: which structural fold it has in the CATH hierarchy. Organism: the species of origin.

Nearest PDB structures. Structural nearest neighbors (via Foldseek easy-search vs the PDB). Reported per hit: target PDB id, E-value, and alignment TM-score. A TM-score above ~0.5 is the conventional threshold for 'same fold'.

Predicted aligned error. Predicted aligned error is AlphaFold's pairwise confidence. Unlike pLDDT (per-residue), PAE is per-residue-pair and captures whether two parts of the structure are correctly placed relative to each other. Units are ångströms of expected positional error.

Solvent-accessible surface area. SASA measures how much of the protein is reachable by solvent. It is computed by rolling a water-sized probe over the atomic surface and summing the exposed area (Å²). Per-residue SASA distinguishes core (buried, low SASA) from surface (exposed, high SASA) residues; total SASA is a whole-molecule size measure.

B-factor. Crystallographic B-factors measure how much each atom's electron density is smeared out, in Å². They rise in mobile loops and surface residues and fall in the buried interior. In AlphaFold models this column is repurposed to hold pLDDT instead.

pLDDT. For AlphaFold models, the B-factor field carries pLDDT — the model's own estimate of local accuracy on a 0–100 scale. Regions with pLDDT<50 should be treated as essentially unmodeled; they often correspond to intrinsically disordered segments.

Backbone torsions (φ/ψ). φ (phi) and ψ (psi) are the two rotatable backbone dihedrals per residue: φ is the C(i-1)–N–Cα–C torsion, ψ is the N–Cα–C–N(i+1) torsion, both in degrees on (−180°, 180°]. α-helical residues cluster near (−60°, −45°); β-strand residues near (−120°, +130°). A Ramachandran plot is simply a scatter of (φ, ψ) for every residue.

Radius of gyration, Cα contacts, bounding box. Radius of gyration (Rg) is the root-mean-square distance of Cα atoms from their centroid — a single number for overall size and compactness. A globular domain of N residues has Rg ≈ 2.2·N^0.38 Å; an extended or disordered chain has a much larger Rg. The Cα contact count is the number of residue pairs whose Cα atoms are within 8 Å and are more than four positions apart in sequence — a standard proxy for tertiary packing density. The bounding box is the smallest axis-aligned box enclosing all Cα atoms.

Secondary structure (3-state, P-SEA). Three-state secondary structure (P-SEA) collapses the eight DSSP classes into helix (a), strand (b), and coil (c). P-SEA assigns these from Cα geometry alone — distances and angles — without requiring backbone oxygens, so it works on any Cα trace.

Secondary structure (8-state, DSSP). Secondary structure is the local, repeating backbone conformation. DSSP classifies it into eight states by reading the hydrogen-bond network: three helix types (H, G, I), two β types (E, B), two non-regular types (T, S), and unstructured coil (-).

Foldseek 3Di. The Foldseek 3Di string encodes local tertiary geometry as a 20-letter alphabet — one character per residue — derived from the relative positions of nearby Cα atoms. Unlike the amino-acid sequence, 3Di is a direct function of the 3D structure, so two proteins with the same fold have similar 3Di strings even at low sequence identity.

mmCIF coordinates. Structure coordinates are given as an mmCIF _atom_site loop: one row per atom with element, residue name, chain id, sequence number, and x/y/z position in Å. Only the four main-chain atoms per residue are included here; side chains are omitted to keep the record compact.

Sequence. This is the polypeptide sequence — one letter per residue, N-terminus first. Length ranges from a few dozen residues for small domains to over a thousand for large multi-domain proteins.